Protein AF-A0A7C2VUE5-F1 (afdb_monomer)

Mean predicte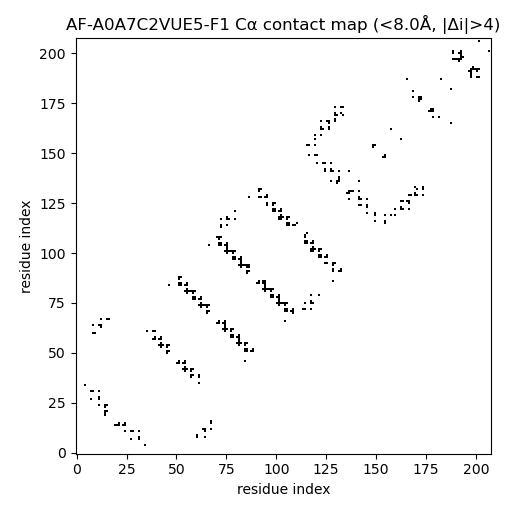d aligned error: 10.98 Å

Radius of gyration: 18.67 Å; Cα contacts (8 Å, |Δi|>4): 245; chains: 1; bounding box: 45×46×47 Å

pLDDT: mean 73.54, std 18.27, range [32.5, 95.94]

Structure (mmCIF, N/CA/C/O backbone):
data_AF-A0A7C2VUE5-F1
#
_entry.id   AF-A0A7C2VUE5-F1
#
loop_
_atom_site.group_PDB
_atom_site.id
_atom_site.type_symbol
_atom_site.label_atom_id
_atom_site.label_alt_id
_atom_site.label_comp_id
_atom_site.label_asym_id
_atom_site.label_entity_id
_atom_site.label_seq_id
_atom_site.pdbx_PDB_ins_code
_atom_site.Cartn_x
_atom_site.Cartn_y
_atom_site.Cartn_z
_atom_site.occupancy
_atom_site.B_iso_or_equiv
_atom_site.auth_seq_id
_atom_site.auth_comp_id
_atom_site.auth_asym_id
_atom_site.auth_atom_id
_atom_site.pdbx_PDB_model_num
ATOM 1 N N . MET A 1 1 ? 12.512 -23.490 -4.748 1.00 46.25 1 MET A N 1
ATOM 2 C CA . MET A 1 1 ? 12.158 -22.826 -6.031 1.00 46.25 1 MET A CA 1
ATOM 3 C C . MET A 1 1 ? 11.587 -21.399 -5.901 1.00 46.25 1 MET A C 1
ATOM 5 O O . MET A 1 1 ? 11.525 -20.721 -6.916 1.00 46.25 1 MET A O 1
ATOM 9 N N . GLY A 1 2 ? 11.174 -20.899 -4.721 1.00 54.03 2 GLY A N 1
ATOM 10 C CA . GLY A 1 2 ? 10.553 -19.561 -4.590 1.00 54.03 2 GLY A CA 1
ATOM 11 C C . GLY A 1 2 ? 11.504 -18.364 -4.409 1.00 54.03 2 GLY A C 1
ATOM 12 O O . GLY A 1 2 ? 11.153 -17.263 -4.818 1.00 54.03 2 GLY A O 1
ATOM 13 N N . GLU A 1 3 ? 12.695 -18.564 -3.838 1.00 60.28 3 GLU A N 1
ATOM 14 C CA . GLU A 1 3 ? 13.634 -17.474 -3.496 1.00 60.28 3 GLU A CA 1
ATOM 15 C C . GLU A 1 3 ? 14.328 -16.855 -4.713 1.00 60.28 3 GLU A C 1
ATOM 17 O O . GLU A 1 3 ? 14.565 -15.651 -4.747 1.00 60.28 3 GLU A O 1
ATOM 22 N N . SER A 1 4 ? 14.590 -17.657 -5.749 1.00 72.12 4 SER A N 1
ATOM 23 C CA . SER A 1 4 ? 15.254 -17.192 -6.974 1.00 72.12 4 SER A CA 1
ATOM 24 C C . SER A 1 4 ? 14.423 -16.144 -7.731 1.00 72.12 4 SER A C 1
ATOM 26 O O . SER A 1 4 ? 14.985 -15.177 -8.236 1.00 72.12 4 SER A O 1
ATOM 28 N N . LYS A 1 5 ? 13.086 -16.267 -7.734 1.00 77.06 5 LYS A N 1
ATOM 29 C CA . LYS A 1 5 ? 12.189 -15.304 -8.399 1.00 77.06 5 LYS A CA 1
ATOM 30 C C . LYS A 1 5 ? 12.075 -13.975 -7.647 1.00 77.06 5 LYS A C 1
ATOM 32 O O . LYS A 1 5 ? 11.993 -12.930 -8.276 1.00 77.06 5 LYS A O 1
ATOM 37 N N . VAL A 1 6 ? 12.057 -14.009 -6.312 1.00 81.56 6 VAL A N 1
ATOM 38 C CA . VAL A 1 6 ? 11.991 -12.791 -5.484 1.00 81.56 6 VAL A CA 1
ATOM 39 C C . VAL A 1 6 ? 13.276 -11.977 -5.629 1.00 81.56 6 VAL A C 1
ATOM 41 O O . VAL A 1 6 ? 13.191 -10.779 -5.874 1.00 81.56 6 VAL A O 1
ATOM 44 N N . ARG A 1 7 ? 14.444 -12.636 -5.603 1.00 85.38 7 ARG A N 1
ATOM 45 C CA . ARG A 1 7 ? 15.741 -11.969 -5.802 1.00 85.38 7 ARG A CA 1
ATOM 46 C C . ARG A 1 7 ? 15.848 -11.250 -7.146 1.00 85.38 7 ARG A C 1
ATOM 48 O O . ARG A 1 7 ? 16.305 -10.117 -7.176 1.00 85.38 7 ARG A O 1
ATOM 55 N N . LEU A 1 8 ? 15.383 -11.875 -8.232 1.00 86.06 8 LEU A N 1
ATOM 56 C CA . LEU A 1 8 ? 15.378 -11.261 -9.567 1.00 86.06 8 LEU A CA 1
ATOM 57 C C . LEU A 1 8 ? 14.581 -9.943 -9.592 1.00 86.06 8 LEU A C 1
ATOM 59 O O . LEU A 1 8 ? 14.985 -8.967 -10.219 1.00 86.06 8 LEU A O 1
ATOM 63 N N . LEU A 1 9 ? 13.454 -9.900 -8.880 1.00 85.88 9 LEU A N 1
ATOM 64 C CA . LEU A 1 9 ? 12.591 -8.720 -8.803 1.00 85.88 9 LEU A CA 1
ATOM 65 C C . LEU A 1 9 ? 13.194 -7.620 -7.922 1.00 85.88 9 LEU A C 1
ATOM 67 O O . LEU A 1 9 ? 13.093 -6.443 -8.260 1.00 85.88 9 LEU A O 1
ATOM 71 N N . GLU A 1 10 ? 13.817 -7.992 -6.803 1.00 89.31 10 GLU A N 1
ATOM 72 C CA . GLU A 1 10 ? 14.523 -7.060 -5.916 1.00 89.31 10 GLU A CA 1
ATOM 73 C C . GLU A 1 10 ? 15.732 -6.426 -6.613 1.00 89.31 10 GLU A C 1
ATOM 75 O O . GLU A 1 10 ? 15.905 -5.208 -6.544 1.00 89.31 10 GLU A O 1
ATOM 80 N N . GLU A 1 11 ? 16.502 -7.225 -7.356 1.00 90.56 11 GLU A N 1
ATOM 81 C CA . GLU A 1 11 ? 17.617 -6.752 -8.177 1.00 90.56 11 GLU A CA 1
ATOM 82 C C . GLU A 1 11 ? 17.144 -5.749 -9.233 1.00 90.56 11 GLU A C 1
ATOM 84 O O . GLU A 1 11 ? 17.712 -4.665 -9.370 1.00 90.56 11 GLU A O 1
ATOM 89 N N . TYR A 1 12 ? 16.055 -6.060 -9.937 1.00 90.44 12 TYR A N 1
ATOM 90 C CA . TYR A 1 12 ? 15.474 -5.139 -10.905 1.00 90.44 12 TYR A CA 1
ATOM 91 C C . TYR A 1 12 ? 15.053 -3.801 -10.270 1.00 90.44 12 TYR A C 1
ATOM 93 O O . TYR A 1 12 ? 15.374 -2.736 -10.803 1.00 90.44 12 TYR A O 1
ATOM 101 N N . ILE A 1 13 ? 14.377 -3.832 -9.112 1.00 90.75 13 ILE A N 1
ATOM 102 C CA . ILE A 1 13 ? 13.987 -2.615 -8.379 1.00 90.75 13 ILE A CA 1
ATOM 103 C C . ILE A 1 13 ? 15.226 -1.782 -8.023 1.00 90.75 13 ILE A C 1
ATOM 105 O O . ILE A 1 13 ? 15.210 -0.556 -8.159 1.00 90.75 13 ILE A O 1
ATOM 109 N N . GLU A 1 14 ? 16.294 -2.429 -7.557 1.00 91.81 14 GLU A N 1
ATOM 110 C CA . GLU A 1 14 ? 17.534 -1.758 -7.177 1.00 91.81 14 GLU A CA 1
ATOM 111 C C . GLU A 1 14 ? 18.211 -1.078 -8.373 1.00 91.81 14 GLU A C 1
ATOM 113 O O . GLU A 1 14 ? 18.559 0.105 -8.284 1.00 91.81 14 GLU A O 1
ATOM 118 N N . LEU A 1 15 ? 18.353 -1.793 -9.493 1.00 90.81 15 LEU A N 1
ATOM 119 C CA . LEU A 1 15 ? 18.947 -1.267 -10.724 1.00 90.81 15 LEU A CA 1
ATOM 120 C C . LEU A 1 15 ? 18.184 -0.035 -11.223 1.00 90.81 15 LEU A C 1
ATOM 122 O O . LEU A 1 15 ? 18.788 1.013 -11.469 1.00 90.81 15 LEU A O 1
ATOM 126 N N . ARG A 1 16 ? 16.847 -0.116 -11.274 1.00 89.88 16 ARG A N 1
ATOM 127 C CA . ARG A 1 16 ? 15.994 0.998 -11.714 1.00 89.88 16 ARG A CA 1
ATOM 128 C C . ARG A 1 16 ? 16.076 2.207 -10.783 1.00 89.88 16 ARG A C 1
ATOM 130 O O . ARG A 1 16 ? 16.161 3.330 -11.267 1.00 89.88 16 ARG A O 1
ATOM 137 N N . ARG A 1 17 ? 16.114 2.011 -9.459 1.00 89.62 17 ARG A N 1
ATOM 138 C CA . ARG A 1 17 ? 16.230 3.121 -8.489 1.00 89.62 17 ARG A CA 1
ATOM 139 C C . ARG A 1 17 ? 17.577 3.829 -8.535 1.00 89.62 17 ARG A C 1
ATOM 141 O O . ARG A 1 17 ? 17.635 5.033 -8.304 1.00 89.62 17 ARG A O 1
ATOM 148 N N . LYS A 1 18 ? 18.659 3.089 -8.782 1.00 89.75 18 LYS A N 1
ATOM 149 C CA . LYS A 1 18 ? 20.015 3.653 -8.829 1.00 89.75 18 LYS A CA 1
ATOM 150 C C . LYS A 1 18 ? 20.365 4.263 -10.186 1.00 89.75 18 LYS A C 1
ATOM 152 O O . LYS A 1 18 ? 21.380 4.950 -10.263 1.00 89.75 18 LYS A O 1
ATOM 157 N N . GLY A 1 19 ? 19.583 3.988 -11.235 1.00 79.25 19 GLY A N 1
ATOM 158 C CA . GLY A 1 19 ? 19.907 4.388 -12.609 1.00 79.25 19 GLY A CA 1
ATOM 159 C C . GLY A 1 19 ? 21.235 3.799 -13.096 1.00 79.25 19 GLY A C 1
ATOM 160 O O . GLY A 1 19 ? 21.918 4.402 -13.917 1.00 79.25 19 GLY A O 1
ATOM 161 N N . ARG A 1 20 ? 21.653 2.659 -12.530 1.00 74.38 20 ARG A N 1
ATOM 162 C CA . ARG A 1 20 ? 22.899 1.973 -12.890 1.00 74.38 20 ARG A CA 1
ATOM 163 C C . ARG A 1 20 ? 22.567 0.786 -13.780 1.00 74.38 20 ARG A C 1
ATOM 165 O O . ARG A 1 20 ? 21.614 0.071 -13.491 1.00 74.38 20 ARG A O 1
ATOM 172 N N . ASP A 1 21 ? 23.401 0.567 -14.795 1.00 82.88 21 ASP A N 1
ATOM 173 C CA . ASP A 1 21 ? 23.336 -0.605 -15.676 1.00 82.88 21 ASP A CA 1
ATOM 174 C C . ASP A 1 21 ? 21.948 -0.792 -16.323 1.00 82.88 21 ASP A C 1
ATOM 176 O O . ASP A 1 21 ? 21.253 -1.793 -16.138 1.00 82.88 21 ASP A O 1
ATOM 180 N N . GLU A 1 22 ? 21.517 0.226 -17.078 1.00 81.50 22 GLU A N 1
ATOM 181 C CA . GLU A 1 22 ? 20.226 0.213 -17.779 1.00 81.50 22 GLU A CA 1
ATOM 182 C C . GLU A 1 22 ? 20.095 -0.981 -18.733 1.00 81.50 22 GLU A C 1
ATOM 184 O O . GLU A 1 22 ? 19.006 -1.536 -18.864 1.00 81.50 22 GLU A O 1
ATOM 189 N N . GLY A 1 23 ? 21.201 -1.433 -19.335 1.00 85.62 23 GLY A N 1
ATOM 190 C CA . GLY A 1 23 ? 21.225 -2.620 -20.191 1.00 85.62 23 GLY A CA 1
ATOM 191 C C . GLY A 1 23 ? 20.784 -3.882 -19.447 1.00 85.62 23 GLY A C 1
ATOM 192 O O . GLY A 1 23 ? 19.939 -4.630 -19.944 1.00 85.62 23 GLY A O 1
ATOM 193 N N . LYS A 1 24 ? 21.279 -4.086 -18.220 1.00 87.44 24 LYS A N 1
ATOM 194 C CA . LYS A 1 24 ? 20.842 -5.188 -17.355 1.00 87.44 24 LYS A CA 1
ATOM 195 C C . LYS A 1 24 ? 19.409 -5.013 -16.851 1.00 87.44 24 LYS A C 1
ATOM 197 O O . LYS A 1 24 ? 18.662 -5.982 -16.760 1.00 87.44 24 LYS A O 1
ATOM 202 N N . ALA A 1 25 ? 18.984 -3.787 -16.551 1.00 84.56 25 ALA A N 1
ATOM 203 C CA . ALA A 1 25 ? 17.598 -3.540 -16.154 1.00 84.56 25 ALA A CA 1
ATOM 204 C C . ALA A 1 25 ? 16.607 -3.881 -17.286 1.00 84.56 25 ALA A C 1
ATOM 206 O O . ALA A 1 25 ? 15.558 -4.476 -17.031 1.00 84.56 25 ALA A O 1
ATOM 207 N N . VAL A 1 26 ? 16.951 -3.548 -18.535 1.00 85.06 26 VAL A N 1
ATOM 208 C CA . VAL A 1 26 ? 16.148 -3.878 -19.722 1.00 85.06 26 VAL A CA 1
ATOM 209 C C . VAL A 1 26 ? 16.107 -5.386 -19.962 1.00 85.06 26 VAL A C 1
ATOM 211 O O . VAL A 1 26 ? 15.033 -5.915 -20.243 1.00 85.06 26 VAL A O 1
ATOM 214 N N . SER A 1 27 ? 17.229 -6.099 -19.806 1.00 86.00 27 SER A N 1
ATOM 215 C CA . SER A 1 27 ? 17.244 -7.556 -19.993 1.00 86.00 27 SER A CA 1
ATOM 216 C C . SER A 1 27 ? 16.384 -8.292 -18.959 1.00 86.00 27 SER A C 1
ATOM 218 O O . SER A 1 27 ? 15.716 -9.262 -19.306 1.00 86.00 27 SER A O 1
ATOM 220 N N . LEU A 1 28 ? 16.315 -7.788 -17.722 1.00 88.38 28 LEU A N 1
ATOM 221 C CA . LEU A 1 28 ? 15.466 -8.348 -16.665 1.00 88.38 28 LEU A CA 1
ATOM 222 C C . LEU A 1 28 ? 13.972 -8.008 -16.818 1.00 88.38 28 LEU A C 1
ATOM 224 O O . LEU A 1 28 ? 13.125 -8.700 -16.254 1.00 88.38 28 LEU A O 1
ATOM 228 N N . TYR A 1 29 ? 13.619 -6.960 -17.567 1.00 84.81 29 TYR A N 1
ATOM 229 C CA . TYR A 1 29 ? 12.256 -6.417 -17.624 1.00 84.81 29 TYR A CA 1
ATOM 230 C C . TYR A 1 29 ? 11.189 -7.439 -18.040 1.00 84.81 29 TYR A C 1
ATOM 232 O O . TYR A 1 29 ? 10.118 -7.520 -17.429 1.00 84.81 29 TYR A O 1
ATOM 240 N N . VAL A 1 30 ? 11.479 -8.235 -19.073 1.00 82.38 30 VAL A N 1
ATOM 241 C CA . VAL A 1 30 ? 10.532 -9.218 -19.625 1.00 82.38 30 VAL A CA 1
ATOM 242 C C . VAL A 1 30 ? 10.217 -10.304 -18.594 1.00 82.38 30 VAL A C 1
ATOM 244 O O . VAL A 1 30 ? 9.046 -10.631 -18.371 1.00 82.38 30 VAL A O 1
ATOM 247 N N . ASP A 1 31 ? 11.245 -10.809 -17.909 1.00 84.75 31 ASP A N 1
ATOM 248 C CA . ASP A 1 31 ? 11.095 -11.811 -16.852 1.00 84.75 31 ASP A CA 1
ATOM 249 C C . ASP A 1 31 ? 10.361 -11.234 -15.635 1.00 84.75 31 ASP A C 1
ATOM 251 O O . ASP A 1 31 ? 9.467 -11.873 -15.070 1.00 84.75 31 ASP A O 1
ATOM 255 N N . VAL A 1 32 ? 10.664 -9.985 -15.273 1.00 86.06 32 VAL A N 1
ATOM 256 C CA . VAL A 1 32 ? 10.000 -9.265 -14.182 1.00 86.06 32 VAL A CA 1
ATOM 257 C C . VAL A 1 32 ? 8.498 -9.146 -14.426 1.00 86.06 32 VAL A C 1
ATOM 259 O O . VAL A 1 32 ? 7.709 -9.545 -13.566 1.00 86.06 32 VAL A O 1
ATOM 262 N N . ILE A 1 33 ? 8.071 -8.658 -15.596 1.00 80.00 33 ILE A N 1
ATOM 263 C CA . ILE A 1 33 ? 6.642 -8.497 -15.910 1.00 80.00 33 ILE A CA 1
ATOM 264 C C . ILE A 1 33 ? 5.908 -9.832 -15.856 1.00 80.00 33 ILE A C 1
ATOM 266 O O . ILE A 1 33 ? 4.818 -9.914 -15.277 1.00 80.00 33 ILE A O 1
ATOM 270 N N . LYS A 1 34 ? 6.510 -10.885 -16.418 1.00 80.56 34 LYS A N 1
ATOM 271 C CA . LYS A 1 34 ? 5.941 -12.234 -16.394 1.00 80.56 34 LYS A CA 1
ATOM 272 C C . LYS A 1 34 ? 5.693 -12.704 -14.958 1.00 80.56 34 LYS A C 1
ATOM 274 O O . LYS A 1 34 ? 4.637 -13.264 -14.660 1.00 80.56 34 LYS A O 1
ATOM 279 N N . HIS A 1 35 ? 6.622 -12.423 -14.048 1.00 85.94 35 HIS A N 1
ATOM 280 C CA . HIS A 1 35 ? 6.513 -12.844 -12.655 1.00 85.94 35 HIS A CA 1
ATOM 281 C C . HIS A 1 35 ? 5.609 -11.958 -11.790 1.00 85.94 35 HIS A C 1
ATOM 283 O O . HIS A 1 35 ? 5.007 -12.474 -10.848 1.00 85.94 35 HIS A O 1
ATOM 289 N N . VAL A 1 36 ? 5.420 -10.674 -12.112 1.00 84.75 36 VAL A N 1
ATOM 290 C CA . VAL A 1 36 ? 4.485 -9.803 -11.371 1.00 84.75 36 VAL A CA 1
ATOM 291 C C . VAL A 1 36 ? 3.066 -10.381 -11.368 1.00 84.75 36 VAL A C 1
ATOM 293 O O . VAL A 1 36 ? 2.424 -10.424 -10.319 1.00 84.75 36 VAL A O 1
ATOM 296 N N . GLY A 1 37 ? 2.577 -10.880 -12.508 1.00 83.12 37 GLY A N 1
ATOM 297 C CA . GLY A 1 37 ? 1.243 -11.490 -12.595 1.00 83.12 37 GLY A CA 1
ATOM 298 C C . GLY A 1 37 ? 1.095 -12.754 -11.735 1.00 83.12 37 GLY A C 1
ATOM 299 O O . GLY A 1 37 ? 0.101 -12.914 -11.015 1.00 83.12 37 GLY A O 1
ATOM 300 N N . GLU A 1 38 ? 2.109 -13.625 -11.752 1.00 87.44 38 GLU A N 1
ATOM 301 C CA . GLU A 1 38 ? 2.169 -14.828 -10.908 1.00 87.44 38 GLU A CA 1
ATOM 302 C C . GLU A 1 38 ? 2.155 -14.461 -9.416 1.00 87.44 38 GLU A C 1
ATOM 304 O O . GLU A 1 38 ? 1.414 -15.051 -8.624 1.00 87.44 38 GLU A O 1
ATOM 309 N N . LEU A 1 39 ? 2.945 -13.457 -9.026 1.00 87.75 39 LEU A N 1
ATOM 310 C CA . LEU A 1 39 ? 3.038 -13.008 -7.640 1.00 87.75 39 LEU A CA 1
ATOM 311 C C . LEU A 1 39 ? 1.766 -12.326 -7.152 1.00 87.75 39 LEU A C 1
ATOM 313 O O . LEU A 1 39 ? 1.360 -12.579 -6.019 1.00 87.75 39 LEU A O 1
ATOM 317 N N . LEU A 1 40 ? 1.101 -11.523 -7.985 1.00 87.12 40 LEU A N 1
ATOM 318 C CA . LEU A 1 40 ? -0.197 -10.943 -7.643 1.00 87.12 40 LEU A CA 1
ATOM 319 C C . LEU A 1 40 ? -1.242 -12.037 -7.416 1.00 87.12 40 LEU A C 1
ATOM 321 O O . LEU A 1 40 ? -1.936 -12.020 -6.399 1.00 87.12 40 LEU A O 1
ATOM 325 N N . SER A 1 41 ? -1.305 -13.028 -8.307 1.00 85.94 41 SER A N 1
ATOM 326 C CA . SER A 1 41 ? -2.212 -14.175 -8.163 1.00 85.94 41 SER A CA 1
ATOM 327 C C . SER A 1 41 ? -1.943 -14.934 -6.859 1.00 85.94 41 SER A C 1
ATOM 329 O O . SER A 1 41 ? -2.863 -15.225 -6.090 1.00 85.94 41 SER A O 1
ATOM 331 N N . LYS A 1 42 ? -0.663 -15.168 -6.545 1.00 91.62 42 LYS A N 1
ATOM 332 C CA . LYS A 1 42 ? -0.230 -15.786 -5.288 1.00 91.62 42 LYS A CA 1
ATOM 333 C C . LYS A 1 42 ? -0.572 -14.930 -4.064 1.00 91.62 42 LYS A C 1
ATOM 335 O O . LYS A 1 42 ? -1.007 -15.482 -3.055 1.00 91.62 42 LYS A O 1
ATOM 340 N N . ALA A 1 43 ? -0.430 -13.607 -4.142 1.00 88.50 43 ALA A N 1
ATOM 341 C CA . ALA A 1 43 ? -0.775 -12.685 -3.063 1.00 88.50 43 ALA A CA 1
ATOM 342 C C . ALA A 1 43 ? -2.272 -12.746 -2.736 1.00 88.50 43 ALA A C 1
ATOM 344 O O . ALA A 1 43 ? -2.642 -12.875 -1.569 1.00 88.50 43 ALA A O 1
ATOM 345 N N . PHE A 1 44 ? -3.139 -12.726 -3.754 1.00 88.38 44 PHE A N 1
ATOM 346 C CA . PHE A 1 44 ? -4.582 -12.887 -3.561 1.00 88.38 44 PHE A CA 1
ATOM 347 C C . PHE A 1 44 ? -4.941 -14.261 -2.988 1.00 88.38 44 PHE A C 1
ATOM 349 O O . PHE A 1 44 ? -5.740 -14.336 -2.053 1.00 88.38 44 PHE A O 1
ATOM 356 N N . TYR A 1 45 ? -4.310 -15.330 -3.480 1.00 91.12 45 TYR A N 1
ATOM 357 C CA . TYR A 1 45 ? -4.492 -16.676 -2.939 1.00 91.12 45 TYR A CA 1
ATOM 358 C C . TYR A 1 45 ? -4.104 -16.762 -1.453 1.00 91.12 45 TYR A C 1
ATOM 360 O O . TYR A 1 45 ? -4.861 -17.283 -0.634 1.00 91.12 45 TYR A O 1
ATOM 368 N N . MET A 1 46 ? -2.952 -16.198 -1.077 1.00 92.06 46 MET A N 1
ATOM 369 C CA . MET A 1 46 ? -2.492 -16.137 0.314 1.00 92.06 46 MET A CA 1
ATOM 370 C C . MET A 1 46 ? -3.461 -15.348 1.199 1.00 92.06 46 MET A C 1
ATOM 372 O O . MET A 1 46 ? -3.835 -15.831 2.269 1.00 92.06 46 MET A O 1
ATOM 376 N N . LYS A 1 47 ? -3.941 -14.191 0.726 1.00 89.81 47 LYS A N 1
ATOM 377 C CA . LYS A 1 47 ? -4.942 -13.387 1.437 1.00 89.81 47 LYS A CA 1
ATOM 378 C C . LYS A 1 47 ? -6.220 -14.175 1.714 1.00 89.81 47 LYS A C 1
ATOM 380 O O . LYS A 1 47 ? -6.708 -14.153 2.839 1.00 89.81 47 LYS A O 1
ATOM 385 N N . ALA A 1 48 ? -6.742 -14.890 0.715 1.00 87.12 48 ALA A N 1
ATOM 386 C CA . ALA A 1 48 ? -7.957 -15.697 0.852 1.00 87.12 48 ALA A CA 1
ATOM 387 C C . ALA A 1 48 ? -7.810 -16.836 1.879 1.00 87.12 48 ALA A C 1
ATOM 389 O O . ALA A 1 48 ? -8.790 -17.262 2.480 1.00 87.12 48 ALA A O 1
ATOM 390 N N . ARG A 1 49 ? -6.579 -17.302 2.116 1.00 93.12 49 ARG A N 1
ATOM 391 C CA . ARG A 1 49 ? -6.240 -18.325 3.118 1.00 93.12 49 ARG A CA 1
ATOM 392 C C . ARG A 1 49 ? -5.866 -17.742 4.487 1.00 93.12 49 ARG A C 1
ATOM 394 O O . ARG A 1 49 ? -5.402 -18.486 5.344 1.00 93.12 49 ARG A O 1
ATOM 401 N N . GLY A 1 50 ? -5.998 -16.429 4.688 1.00 90.19 50 GLY A N 1
ATOM 402 C CA . GLY A 1 50 ? -5.606 -15.756 5.931 1.00 90.19 50 GLY A CA 1
ATOM 403 C C . GLY A 1 50 ? -4.091 -15.618 6.138 1.00 90.19 50 GLY A C 1
ATOM 404 O O . GLY A 1 50 ? -3.659 -15.194 7.209 1.00 90.19 50 GLY A O 1
ATOM 405 N N . LYS A 1 51 ? -3.269 -15.930 5.124 1.00 95.12 51 LYS A N 1
ATOM 406 C CA . LYS A 1 51 ? -1.807 -15.736 5.136 1.00 95.12 51 LYS A CA 1
ATOM 407 C C . LYS A 1 51 ? -1.469 -14.274 4.842 1.00 95.12 51 LYS A C 1
ATOM 409 O O . LYS A 1 51 ? -0.992 -13.913 3.765 1.00 95.12 51 LYS A O 1
ATOM 414 N N . TYR A 1 52 ? -1.856 -13.407 5.774 1.00 93.81 52 TYR A N 1
ATOM 415 C CA . TYR A 1 52 ? -1.854 -11.962 5.574 1.00 93.81 52 TYR A CA 1
ATOM 416 C C . TYR A 1 52 ? -0.450 -11.358 5.496 1.00 93.81 52 TYR A C 1
ATOM 418 O O . TYR A 1 52 ? -0.247 -10.445 4.701 1.00 93.81 52 TYR A O 1
ATOM 426 N N . GLN A 1 53 ? 0.516 -11.867 6.265 1.00 94.81 53 GLN A N 1
ATOM 427 C CA . GLN A 1 53 ? 1.881 -11.332 6.265 1.00 94.81 53 GLN A CA 1
ATOM 428 C C . GLN A 1 53 ? 2.565 -11.581 4.915 1.00 94.81 53 GLN A C 1
ATOM 430 O O . GLN A 1 53 ? 3.111 -10.669 4.298 1.00 94.81 53 GLN A O 1
ATOM 435 N N . GLU A 1 54 ? 2.469 -12.809 4.413 1.00 94.81 54 GLU A N 1
ATOM 436 C CA . GLU A 1 54 ? 3.044 -13.219 3.135 1.00 94.81 54 GLU A CA 1
ATOM 437 C C . GLU A 1 54 ? 2.334 -12.532 1.966 1.00 94.81 54 GLU A C 1
ATOM 439 O O . GLU A 1 54 ? 2.972 -12.091 1.011 1.00 94.81 54 GLU A O 1
ATOM 444 N N . SER A 1 55 ? 1.012 -12.369 2.061 1.00 94.38 55 SER A N 1
ATOM 445 C CA . SER A 1 55 ? 0.250 -11.585 1.091 1.00 94.38 55 SER A CA 1
ATOM 446 C C . SER A 1 55 ? 0.686 -10.117 1.068 1.00 94.38 55 SER A C 1
ATOM 448 O O . SER A 1 55 ? 0.866 -9.560 -0.017 1.00 94.38 55 SER A O 1
ATOM 450 N N . ALA A 1 56 ? 0.885 -9.497 2.235 1.00 95.88 56 ALA A N 1
ATOM 451 C CA . ALA A 1 56 ? 1.344 -8.117 2.334 1.00 95.88 56 ALA A CA 1
ATOM 452 C C . ALA A 1 56 ? 2.729 -7.936 1.709 1.00 95.88 56 ALA A C 1
ATOM 454 O O . ALA A 1 56 ? 2.920 -7.008 0.926 1.00 95.88 56 ALA A O 1
ATOM 455 N N . PHE A 1 57 ? 3.660 -8.851 1.995 1.00 95.88 57 PHE A N 1
ATOM 456 C CA . PHE A 1 57 ? 4.992 -8.856 1.393 1.00 95.88 57 PHE A CA 1
ATOM 457 C C . PHE A 1 57 ? 4.919 -8.853 -0.141 1.00 95.88 57 PHE A C 1
ATOM 459 O O . PHE A 1 57 ? 5.501 -7.985 -0.792 1.00 95.88 57 PHE A O 1
ATOM 466 N N . LEU A 1 58 ? 4.135 -9.765 -0.725 1.00 93.44 58 LEU A N 1
ATOM 467 C CA . LEU A 1 58 ? 4.002 -9.868 -2.179 1.00 93.44 58 LEU A CA 1
ATOM 468 C C . LEU A 1 58 ? 3.348 -8.631 -2.809 1.00 93.44 58 LEU A C 1
ATOM 470 O O . LEU A 1 58 ? 3.790 -8.186 -3.870 1.00 93.44 58 LEU A O 1
ATOM 474 N N . PHE A 1 59 ? 2.329 -8.046 -2.168 1.00 94.50 59 PHE A N 1
ATOM 475 C CA . PHE A 1 59 ? 1.725 -6.799 -2.645 1.00 94.50 59 PHE A CA 1
ATOM 476 C C . PHE A 1 59 ? 2.710 -5.625 -2.604 1.00 94.50 59 PHE A C 1
ATOM 478 O O . PHE A 1 59 ? 2.766 -4.858 -3.564 1.00 94.50 59 PHE A O 1
ATOM 485 N N . THR A 1 60 ? 3.512 -5.501 -1.545 1.00 95.94 60 THR A N 1
ATOM 486 C CA . THR A 1 60 ? 4.538 -4.452 -1.421 1.00 95.94 60 THR A CA 1
ATOM 487 C C . THR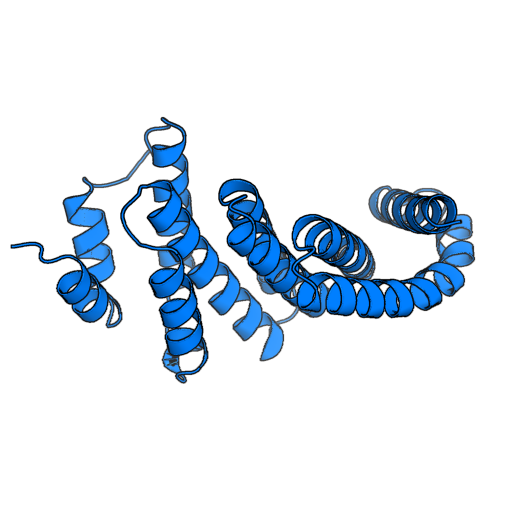 A 1 60 ? 5.649 -4.615 -2.458 1.00 95.94 60 THR A C 1
ATOM 489 O O . THR A 1 60 ? 6.078 -3.624 -3.058 1.00 95.94 60 THR A O 1
ATOM 492 N N . LEU A 1 61 ? 6.082 -5.852 -2.720 1.00 93.56 61 LEU A N 1
ATOM 493 C CA . LEU A 1 61 ? 7.072 -6.147 -3.755 1.00 93.56 61 LEU A CA 1
ATOM 494 C C . LEU A 1 61 ? 6.541 -5.756 -5.140 1.00 93.56 61 LEU A C 1
ATOM 496 O O . LEU A 1 61 ? 7.174 -4.977 -5.848 1.00 93.56 61 LEU A O 1
ATOM 500 N N . CYS A 1 62 ? 5.328 -6.201 -5.485 1.00 91.31 62 CYS A N 1
ATOM 501 C CA . CYS A 1 62 ? 4.691 -5.841 -6.754 1.00 91.31 62 CYS A CA 1
ATOM 502 C C . CYS A 1 62 ? 4.469 -4.326 -6.874 1.00 91.31 62 CYS A C 1
ATOM 504 O O . CYS A 1 62 ? 4.683 -3.756 -7.939 1.00 91.31 62 CYS A O 1
ATOM 506 N N . SER A 1 63 ? 4.089 -3.651 -5.784 1.00 94.69 63 SER A N 1
ATOM 507 C CA . SER A 1 63 ? 3.973 -2.191 -5.766 1.00 94.69 63 SER A CA 1
ATOM 508 C C . SER A 1 63 ? 5.291 -1.500 -6.093 1.00 94.69 63 SER A C 1
ATOM 510 O O . SER A 1 63 ? 5.275 -0.506 -6.808 1.00 94.69 63 SER A O 1
ATOM 512 N N . SER A 1 64 ? 6.410 -1.995 -5.566 1.00 94.25 64 SER A N 1
ATOM 513 C CA . SER A 1 64 ? 7.722 -1.371 -5.771 1.00 94.25 64 SER A CA 1
ATOM 514 C C . SER A 1 64 ? 8.184 -1.490 -7.227 1.00 94.25 64 SER A C 1
ATOM 516 O O . SER A 1 64 ? 8.827 -0.582 -7.736 1.00 94.25 64 SER A O 1
ATOM 518 N N . ILE A 1 65 ? 7.790 -2.560 -7.924 1.00 91.50 65 ILE A N 1
ATOM 519 C CA . ILE A 1 65 ? 8.025 -2.710 -9.369 1.00 91.50 65 ILE A CA 1
ATOM 520 C C . ILE A 1 65 ? 7.201 -1.684 -10.153 1.00 91.50 65 ILE A C 1
ATOM 522 O O . ILE A 1 65 ? 7.719 -0.999 -11.026 1.00 91.50 65 ILE A O 1
ATOM 526 N N . LEU A 1 66 ? 5.916 -1.535 -9.823 1.00 90.00 66 LEU A N 1
ATOM 527 C CA . LEU A 1 66 ? 5.055 -0.550 -10.484 1.00 90.00 66 LEU A CA 1
ATOM 528 C C . LEU A 1 66 ? 5.509 0.893 -10.218 1.00 90.00 66 LEU A C 1
ATOM 530 O O . LEU A 1 66 ? 5.364 1.739 -11.092 1.00 90.00 66 LEU A O 1
ATOM 534 N N . GLU A 1 67 ? 6.054 1.166 -9.032 1.00 91.94 67 GLU A N 1
ATOM 535 C CA . GLU A 1 67 ? 6.636 2.457 -8.647 1.00 91.94 67 GLU A CA 1
ATOM 536 C C . GLU A 1 67 ? 7.816 2.829 -9.557 1.00 91.94 67 GLU A C 1
ATOM 538 O O . GLU A 1 67 ? 7.793 3.897 -10.167 1.00 91.94 67 GLU A O 1
ATOM 543 N N . VAL A 1 68 ? 8.807 1.939 -9.714 1.00 90.56 68 VAL A N 1
ATOM 544 C CA . VAL A 1 68 ? 9.987 2.212 -10.561 1.00 90.56 68 VAL A CA 1
ATOM 545 C C . VAL A 1 68 ? 9.657 2.292 -12.055 1.00 90.56 68 VAL A C 1
ATOM 547 O O . VAL A 1 68 ? 10.395 2.912 -12.815 1.00 90.56 68 VAL A O 1
ATOM 550 N N . GLU A 1 69 ? 8.517 1.735 -12.461 1.00 88.88 69 GLU A N 1
ATOM 551 C CA . GLU A 1 69 ? 7.986 1.824 -13.824 1.00 88.88 69 GLU A CA 1
ATOM 552 C C . GLU A 1 69 ? 7.030 3.007 -14.041 1.00 88.88 69 GLU A C 1
ATOM 554 O O . GLU A 1 69 ? 6.387 3.119 -15.085 1.00 88.88 69 GLU A O 1
ATOM 559 N N . GLY A 1 70 ? 6.901 3.906 -13.060 1.00 87.94 70 GLY A N 1
ATOM 560 C CA . GLY A 1 70 ? 6.066 5.106 -13.170 1.00 87.94 70 GLY A CA 1
ATOM 561 C C . GLY A 1 70 ? 4.557 4.833 -13.135 1.00 87.94 70 GLY A C 1
ATOM 562 O O . GLY A 1 70 ? 3.743 5.729 -13.371 1.00 87.94 70 GLY A O 1
ATOM 563 N N . LEU A 1 71 ? 4.139 3.609 -12.801 1.00 87.19 71 LEU A N 1
ATOM 564 C CA . LEU A 1 71 ? 2.741 3.188 -12.670 1.00 87.19 71 LEU A CA 1
ATOM 565 C C . LEU A 1 71 ? 2.199 3.473 -11.257 1.00 87.19 71 LEU A C 1
ATOM 567 O O . LEU A 1 71 ? 1.565 2.622 -10.622 1.00 87.19 71 LEU A O 1
ATOM 571 N N . HIS A 1 72 ? 2.410 4.703 -10.781 1.00 89.44 72 HIS A N 1
ATOM 572 C CA . HIS A 1 72 ? 2.151 5.147 -9.406 1.00 89.44 72 HIS A CA 1
ATOM 573 C C . HIS A 1 72 ? 0.715 4.898 -8.917 1.00 89.44 72 HIS A C 1
ATOM 575 O O . HIS A 1 72 ? 0.499 4.508 -7.771 1.00 89.44 72 HIS A O 1
ATOM 581 N N . GLU A 1 73 ? -0.297 5.052 -9.780 1.00 84.25 73 GLU A N 1
ATOM 582 C CA . GLU A 1 73 ? -1.695 4.802 -9.390 1.00 84.25 73 GLU A CA 1
ATOM 583 C C . GLU A 1 73 ? -1.933 3.340 -9.014 1.00 84.25 73 GLU A C 1
ATOM 585 O O . GLU A 1 73 ? -2.642 3.036 -8.055 1.00 84.25 73 GLU A O 1
ATOM 590 N N . ARG A 1 74 ? -1.334 2.421 -9.775 1.00 84.38 74 ARG A N 1
ATOM 591 C CA . ARG A 1 74 ? -1.464 0.983 -9.540 1.00 84.38 74 ARG A CA 1
ATOM 592 C C . ARG A 1 74 ? -0.615 0.562 -8.343 1.00 84.38 74 ARG A C 1
ATOM 594 O O . ARG A 1 74 ? -1.097 -0.224 -7.530 1.00 84.38 74 ARG A O 1
ATOM 601 N N . ALA A 1 75 ? 0.579 1.139 -8.188 1.00 91.88 75 ALA A N 1
ATOM 602 C CA . ALA A 1 75 ? 1.406 0.979 -6.992 1.00 91.88 75 ALA A CA 1
ATOM 603 C C . ALA A 1 75 ? 0.627 1.371 -5.721 1.00 91.88 75 ALA A C 1
ATOM 605 O O . ALA A 1 75 ? 0.494 0.571 -4.794 1.00 91.88 75 ALA A O 1
ATOM 606 N N . ALA A 1 76 ? -0.023 2.539 -5.722 1.00 86.25 76 ALA A N 1
ATOM 607 C CA . ALA A 1 76 ? -0.853 2.997 -4.609 1.00 86.25 76 ALA A CA 1
ATOM 608 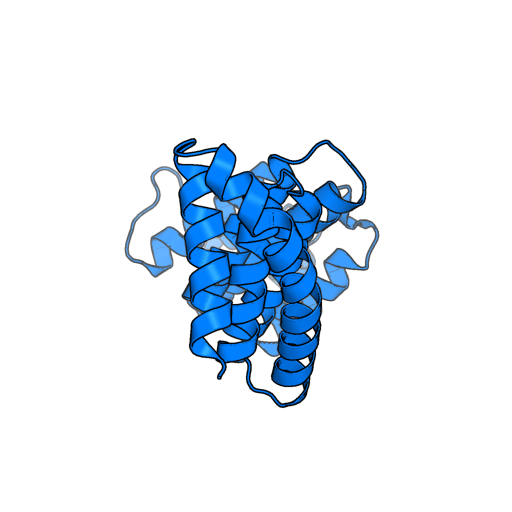C C . ALA A 1 76 ? -1.982 2.012 -4.246 1.00 86.25 76 ALA A C 1
ATOM 610 O O . ALA A 1 76 ? -2.231 1.753 -3.067 1.00 86.25 76 ALA A O 1
ATOM 611 N N . ILE A 1 77 ? -2.647 1.414 -5.241 1.00 86.75 77 ILE A N 1
ATOM 612 C CA . ILE A 1 77 ? -3.680 0.390 -5.011 1.00 86.75 77 ILE A CA 1
ATOM 613 C C . ILE A 1 77 ? -3.096 -0.881 -4.384 1.00 86.75 77 ILE A C 1
ATOM 615 O O . ILE A 1 77 ? -3.732 -1.477 -3.512 1.00 86.75 77 ILE A O 1
ATOM 619 N N . LEU A 1 78 ? -1.899 -1.307 -4.787 1.00 88.62 78 LEU A N 1
ATOM 620 C CA . LEU A 1 78 ? -1.250 -2.470 -4.180 1.00 88.62 78 LEU A CA 1
ATOM 621 C C . LEU A 1 78 ? -0.813 -2.193 -2.736 1.00 88.62 78 LEU A C 1
ATOM 623 O O . LEU A 1 78 ? -1.014 -3.049 -1.876 1.00 88.62 78 LEU A O 1
ATOM 627 N N . LEU A 1 79 ? -0.335 -0.984 -2.432 1.00 95.00 79 LEU A N 1
ATOM 628 C CA . LEU A 1 79 ? -0.028 -0.555 -1.060 1.00 95.00 79 LEU A CA 1
ATOM 629 C C . LEU A 1 79 ? -1.267 -0.547 -0.158 1.00 95.00 79 LEU A C 1
ATOM 631 O O . LEU A 1 79 ? -1.193 -0.977 0.991 1.00 95.00 79 LEU A O 1
ATOM 635 N N . LEU A 1 80 ? -2.429 -0.153 -0.686 1.00 87.31 80 LEU A N 1
ATOM 636 C CA . LEU A 1 80 ? -3.709 -0.289 0.017 1.00 87.31 80 LEU A CA 1
ATOM 637 C C . LEU A 1 80 ? -4.028 -1.758 0.343 1.00 87.31 80 LEU A C 1
ATOM 639 O O . LEU A 1 80 ? -4.457 -2.071 1.453 1.00 87.31 80 LEU A O 1
ATOM 643 N N . LYS A 1 81 ? -3.789 -2.683 -0.598 1.00 89.81 81 LYS A N 1
ATOM 644 C CA . LYS A 1 81 ? -3.991 -4.125 -0.366 1.00 89.81 81 LYS A CA 1
ATOM 645 C C . LYS A 1 81 ? -2.997 -4.702 0.642 1.00 89.81 81 LYS A C 1
ATOM 647 O O . LYS A 1 81 ? -3.406 -5.552 1.434 1.00 89.81 81 LYS A O 1
ATOM 652 N N . ALA A 1 82 ? -1.742 -4.255 0.621 1.00 94.38 82 ALA A N 1
ATOM 653 C CA . ALA A 1 82 ? -0.722 -4.645 1.591 1.00 94.38 82 ALA A CA 1
ATOM 654 C C . ALA A 1 82 ? -1.090 -4.163 3.001 1.00 94.38 82 ALA A C 1
ATOM 656 O O . ALA A 1 82 ? -1.149 -4.972 3.928 1.00 94.38 82 ALA A O 1
ATOM 657 N N . GLY A 1 83 ? -1.445 -2.881 3.135 1.00 93.06 83 GLY A N 1
ATOM 658 C CA . GLY A 1 83 ? -1.883 -2.287 4.395 1.00 93.06 83 GLY A CA 1
ATOM 659 C C . GLY A 1 83 ? -3.121 -2.976 4.972 1.00 93.06 83 GLY A C 1
ATOM 660 O O . GLY A 1 83 ? -3.131 -3.298 6.154 1.00 93.06 83 GLY A O 1
ATOM 661 N N . ASP A 1 84 ? -4.116 -3.319 4.144 1.00 88.56 84 ASP A N 1
ATOM 662 C CA . ASP A 1 84 ? -5.281 -4.118 4.565 1.00 88.56 84 ASP A CA 1
ATOM 663 C C . ASP A 1 84 ? -4.875 -5.454 5.216 1.00 88.56 84 ASP A C 1
ATOM 665 O O . ASP A 1 84 ? -5.483 -5.883 6.199 1.00 88.56 84 ASP A O 1
ATOM 669 N N . CYS A 1 85 ? -3.873 -6.136 4.653 1.00 90.56 85 CYS A N 1
ATOM 670 C CA . CYS A 1 85 ? -3.410 -7.429 5.156 1.00 90.56 85 CYS A CA 1
ATOM 671 C C . CYS A 1 85 ? -2.634 -7.267 6.470 1.00 90.56 85 CYS A C 1
ATOM 673 O O . CYS A 1 85 ? -2.923 -7.969 7.437 1.00 90.56 85 CYS A O 1
ATOM 675 N N . LEU A 1 86 ? -1.717 -6.300 6.545 1.00 93.44 86 LEU A N 1
ATOM 676 C CA . LEU A 1 86 ? -0.973 -5.988 7.774 1.00 93.44 86 LEU A CA 1
ATOM 677 C C . LEU A 1 86 ? -1.918 -5.569 8.903 1.00 93.44 86 LEU A C 1
ATOM 679 O O . LEU A 1 86 ? -1.825 -6.067 10.025 1.00 93.44 86 LEU A O 1
ATOM 683 N N . PHE A 1 87 ? -2.909 -4.740 8.578 1.00 86.31 87 PHE A N 1
ATOM 684 C CA . PHE A 1 87 ? -3.921 -4.296 9.525 1.00 86.31 87 PHE A CA 1
ATOM 685 C C . PHE A 1 87 ? -4.748 -5.476 10.055 1.00 86.31 87 PHE A C 1
ATOM 687 O O . PHE A 1 87 ? -5.022 -5.535 11.255 1.00 86.31 87 PHE A O 1
ATOM 694 N N . ALA A 1 88 ? -5.109 -6.435 9.189 1.00 85.50 88 ALA A N 1
ATOM 695 C CA . ALA A 1 88 ? -5.793 -7.675 9.569 1.00 85.50 88 ALA A CA 1
ATOM 696 C C . ALA A 1 88 ? -4.934 -8.613 10.427 1.00 85.50 88 ALA A C 1
ATOM 698 O O . ALA A 1 88 ? -5.467 -9.303 11.293 1.00 85.50 88 ALA A O 1
ATOM 699 N N . LYS A 1 89 ? -3.613 -8.620 10.225 1.00 88.94 89 LYS A N 1
ATOM 700 C CA . LYS A 1 89 ? -2.672 -9.410 11.028 1.00 88.94 89 LYS A CA 1
ATOM 701 C C . LYS A 1 89 ? -2.381 -8.799 12.406 1.00 88.94 89 LYS A C 1
ATOM 703 O O . LYS A 1 89 ? -1.856 -9.494 13.269 1.00 88.94 89 LYS A O 1
ATOM 708 N N . GLY A 1 90 ? -2.742 -7.533 12.622 1.00 85.00 90 GLY A N 1
ATOM 709 C CA . GLY A 1 90 ? -2.433 -6.792 13.849 1.00 85.00 90 GLY A CA 1
ATOM 710 C C . GLY A 1 90 ? -1.139 -5.974 13.777 1.00 85.00 90 GLY A C 1
ATOM 711 O O . GLY A 1 90 ? -0.797 -5.309 14.748 1.00 85.00 90 GLY A O 1
ATOM 712 N N . CYS A 1 91 ? -0.469 -5.947 12.625 1.00 90.62 91 CYS A N 1
ATOM 713 C CA . CYS A 1 91 ? 0.709 -5.124 12.336 1.00 90.62 91 CYS A CA 1
ATOM 714 C C . CYS A 1 91 ? 0.270 -3.689 11.991 1.00 90.62 91 CYS A C 1
ATOM 716 O O . CYS A 1 91 ? 0.286 -3.257 10.837 1.00 90.62 91 CYS A O 1
ATOM 718 N N . VAL A 1 92 ? -0.271 -2.982 12.989 1.00 85.88 92 VAL A N 1
ATOM 719 C CA . VAL A 1 92 ? -0.970 -1.699 12.793 1.00 85.88 92 VAL A CA 1
ATOM 720 C C . VAL A 1 92 ? -0.015 -0.602 12.308 1.00 85.88 92 VAL A C 1
ATOM 722 O O . VAL A 1 92 ? -0.390 0.201 11.454 1.00 85.88 92 VAL A O 1
ATOM 725 N N . ARG A 1 93 ? 1.231 -0.593 12.790 1.00 87.25 93 ARG A N 1
ATOM 726 C CA . ARG A 1 93 ? 2.240 0.400 12.402 1.00 87.25 93 ARG A CA 1
ATOM 727 C C . ARG A 1 93 ? 2.660 0.234 10.943 1.00 87.25 93 ARG A C 1
ATOM 729 O O . ARG A 1 93 ? 2.640 1.193 10.179 1.00 87.25 93 ARG A O 1
ATOM 736 N N . GLU A 1 94 ? 2.957 -0.990 10.532 1.00 92.50 94 GLU A N 1
ATOM 737 C CA . GLU A 1 94 ? 3.342 -1.319 9.161 1.00 92.50 94 GLU A CA 1
ATOM 738 C C . GLU A 1 94 ? 2.177 -1.079 8.189 1.00 92.50 94 GLU A C 1
ATOM 740 O O . GLU A 1 94 ? 2.379 -0.637 7.055 1.00 92.50 94 GLU A O 1
ATOM 745 N N . ALA A 1 95 ? 0.936 -1.301 8.639 1.00 91.75 95 ALA A N 1
ATOM 746 C CA . ALA A 1 95 ? -0.250 -0.922 7.880 1.00 91.75 95 ALA A CA 1
ATOM 747 C C . ALA A 1 95 ? -0.330 0.596 7.665 1.00 91.75 95 ALA A C 1
ATOM 749 O O . ALA A 1 95 ? -0.565 1.036 6.538 1.00 91.75 95 ALA A O 1
ATOM 750 N N . PHE A 1 96 ? -0.085 1.397 8.711 1.00 89.62 96 PHE A N 1
ATOM 751 C CA . PHE A 1 96 ? -0.046 2.858 8.602 1.00 89.62 96 PHE A CA 1
ATOM 752 C C . PHE A 1 96 ? 1.003 3.307 7.581 1.00 89.62 96 PHE A C 1
ATOM 754 O O . PHE A 1 96 ? 0.705 4.126 6.711 1.00 89.62 96 PHE A O 1
ATOM 761 N N . GLU A 1 97 ? 2.210 2.744 7.646 1.00 92.31 97 GLU A N 1
ATOM 762 C CA . GLU A 1 97 ? 3.297 3.049 6.712 1.00 92.31 97 GLU A CA 1
ATOM 763 C C . GLU A 1 97 ? 2.931 2.689 5.265 1.00 92.31 97 GLU A C 1
ATOM 765 O O . GLU A 1 97 ? 3.188 3.475 4.349 1.00 92.31 97 GLU A O 1
ATOM 770 N N . CYS A 1 98 ? 2.253 1.556 5.050 1.00 94.00 98 CYS A N 1
ATOM 771 C CA . CYS A 1 98 ? 1.735 1.183 3.734 1.00 94.00 98 CYS A CA 1
ATOM 772 C C . CYS A 1 98 ? 0.711 2.196 3.215 1.00 94.00 98 CYS A C 1
ATOM 774 O O . CYS A 1 98 ? 0.804 2.631 2.066 1.00 94.00 98 CYS A O 1
ATOM 776 N N . PHE A 1 99 ? -0.244 2.619 4.046 1.00 92.50 99 PHE A N 1
ATOM 777 C CA . PHE A 1 99 ? -1.242 3.608 3.641 1.00 92.50 99 PHE A CA 1
ATOM 778 C C . PHE A 1 99 ? -0.614 4.983 3.378 1.00 92.50 99 PHE A C 1
ATOM 780 O O . PHE A 1 99 ? -0.966 5.633 2.393 1.00 92.50 99 PHE A O 1
ATOM 787 N N . LEU A 1 100 ? 0.372 5.392 4.182 1.00 91.38 100 LEU A N 1
ATOM 788 C CA . LEU A 1 100 ? 1.145 6.616 3.971 1.00 91.38 100 LEU A CA 1
ATOM 789 C C . LEU A 1 100 ? 1.899 6.592 2.640 1.00 91.38 100 LEU A C 1
ATOM 791 O O . LEU A 1 100 ? 1.818 7.557 1.877 1.00 91.38 100 LEU A O 1
ATOM 795 N N . ARG A 1 101 ? 2.608 5.498 2.337 1.00 93.56 101 ARG A N 1
ATOM 796 C CA . ARG A 1 101 ? 3.259 5.325 1.031 1.00 93.56 101 ARG A CA 1
ATOM 797 C C . ARG A 1 101 ? 2.229 5.353 -0.093 1.00 93.56 101 ARG A C 1
ATOM 799 O O . ARG A 1 101 ? 2.409 6.097 -1.047 1.00 93.56 101 ARG A O 1
ATOM 806 N N . GLY A 1 102 ? 1.111 4.641 0.055 1.00 91.38 102 GLY A N 1
ATOM 807 C CA . GLY A 1 102 ? 0.047 4.623 -0.950 1.00 91.38 102 GLY A CA 1
ATOM 808 C C . GLY A 1 102 ? -0.541 6.011 -1.219 1.00 91.38 102 GLY A C 1
ATOM 809 O O . GLY A 1 102 ? -0.821 6.346 -2.366 1.00 91.38 102 GLY A O 1
ATOM 810 N N . TYR A 1 103 ? -0.688 6.847 -0.186 1.00 89.81 103 TYR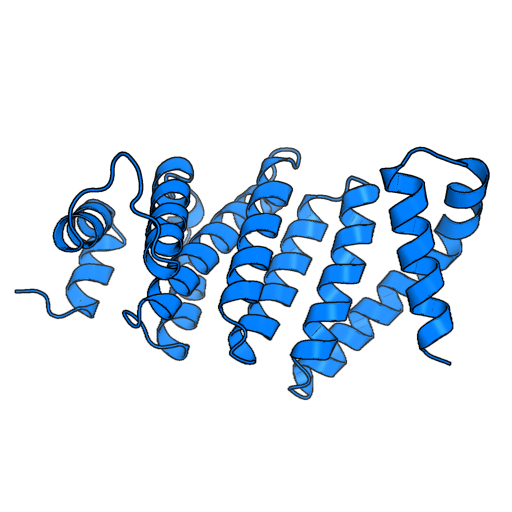 A N 1
ATOM 811 C CA . TYR A 1 103 ? -1.087 8.247 -0.346 1.00 89.81 103 TYR A CA 1
ATOM 812 C C . TYR A 1 103 ? -0.053 9.048 -1.148 1.00 89.81 103 TYR A C 1
ATOM 814 O O . TYR A 1 103 ? -0.435 9.746 -2.085 1.00 89.81 103 TYR A O 1
ATOM 822 N N . LYS A 1 104 ? 1.240 8.935 -0.809 1.00 87.69 104 LYS A N 1
ATOM 823 C CA . LYS A 1 104 ? 2.322 9.635 -1.521 1.00 87.69 104 LYS A CA 1
ATOM 8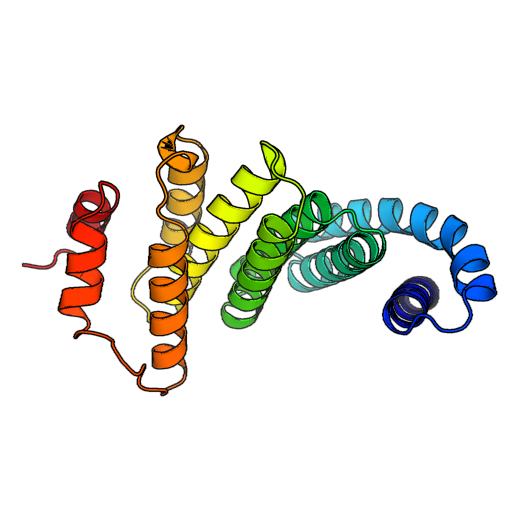24 C C . LYS A 1 104 ? 2.364 9.244 -2.998 1.00 87.69 104 LYS A C 1
ATOM 826 O O . LYS A 1 104 ? 2.313 10.129 -3.842 1.00 87.69 104 LYS A O 1
ATOM 831 N N . GLU A 1 105 ? 2.335 7.947 -3.301 1.00 90.38 105 GLU A N 1
ATOM 832 C CA . GLU A 1 105 ? 2.301 7.450 -4.683 1.00 90.38 105 GLU A CA 1
ATOM 833 C C . GLU A 1 105 ? 1.082 7.973 -5.453 1.00 90.38 105 GLU A C 1
ATOM 835 O O . GLU A 1 105 ? 1.195 8.458 -6.577 1.00 90.38 105 GLU A O 1
ATOM 840 N N . ALA A 1 106 ? -0.100 7.951 -4.833 1.00 84.81 106 ALA A N 1
ATOM 841 C CA . ALA A 1 106 ? -1.317 8.435 -5.473 1.00 84.81 106 ALA A CA 1
ATOM 842 C C . ALA A 1 106 ? -1.309 9.950 -5.740 1.00 84.81 106 ALA A C 1
ATOM 844 O O . ALA A 1 106 ? -1.940 10.394 -6.697 1.00 84.81 106 ALA A O 1
ATOM 845 N N . VAL A 1 107 ? -0.634 10.747 -4.905 1.00 83.38 107 VAL A N 1
ATOM 846 C CA . VAL A 1 107 ? -0.478 12.196 -5.116 1.00 83.38 107 VAL A CA 1
ATOM 847 C C . VAL A 1 107 ? 0.588 12.503 -6.170 1.00 83.38 107 VAL A C 1
ATOM 849 O O . VAL A 1 107 ? 0.411 13.453 -6.927 1.00 83.38 107 VAL A O 1
ATOM 852 N N . SER A 1 108 ? 1.653 11.701 -6.245 1.00 84.06 108 SER A N 1
ATOM 853 C CA . SER A 1 108 ? 2.701 11.825 -7.268 1.00 84.06 108 SER A CA 1
ATOM 854 C C . SER A 1 108 ? 2.223 11.428 -8.669 1.00 84.06 108 SER A C 1
ATOM 856 O O . SER A 1 108 ? 2.784 11.871 -9.669 1.00 84.06 108 SER A O 1
ATOM 858 N N . ALA A 1 109 ? 1.184 10.596 -8.764 1.00 84.50 109 ALA A N 1
ATOM 859 C CA . ALA A 1 109 ? 0.596 10.204 -10.035 1.00 84.50 109 ALA A CA 1
ATOM 860 C C . ALA A 1 109 ? -0.092 11.372 -10.765 1.00 84.50 109 ALA A C 1
ATOM 862 O O . ALA A 1 109 ? -0.606 12.313 -10.153 1.00 84.50 109 ALA A O 1
ATOM 863 N N . LYS A 1 110 ? -0.208 11.263 -12.096 1.00 84.00 110 LYS A N 1
ATOM 864 C CA . LYS A 1 110 ? -1.024 12.198 -12.884 1.00 84.00 110 LYS A CA 1
ATOM 865 C C . LYS A 1 110 ? -2.472 12.228 -12.349 1.00 84.00 110 LYS A C 1
ATOM 867 O O . LYS A 1 110 ? -3.025 11.181 -11.999 1.00 84.00 110 LYS A O 1
ATOM 872 N N . PRO A 1 111 ? -3.130 13.401 -12.291 1.00 77.94 111 PRO A N 1
ATOM 873 C CA . PRO A 1 111 ? -4.492 13.488 -11.778 1.00 77.94 111 PRO A CA 1
ATOM 874 C C . PRO A 1 111 ? -5.478 12.653 -12.602 1.00 77.94 111 PRO A C 1
ATOM 876 O O . PRO A 1 111 ? -5.718 12.913 -13.777 1.00 77.94 111 PRO A O 1
ATOM 879 N N . SER A 1 112 ? -6.119 11.679 -11.963 1.00 78.94 112 SER A N 1
ATOM 880 C CA . SER A 1 112 ? -7.120 10.806 -12.571 1.00 78.94 112 SER A CA 1
ATOM 881 C C . SER A 1 112 ? -8.218 10.472 -11.562 1.00 78.94 112 SER A C 1
ATOM 883 O O . SER A 1 112 ? -8.223 10.929 -10.413 1.00 78.94 112 SER A O 1
ATOM 885 N N . LYS A 1 113 ? -9.234 9.716 -11.985 1.00 74.38 113 LYS A N 1
ATOM 886 C CA . LYS A 1 113 ? -10.249 9.201 -11.053 1.00 74.38 113 LYS A CA 1
ATOM 887 C C . LYS A 1 113 ? -9.634 8.180 -10.086 1.00 74.38 113 LYS A C 1
ATOM 889 O O . LYS A 1 113 ? -10.003 8.177 -8.914 1.00 74.38 113 LYS A O 1
ATOM 894 N N . LEU A 1 114 ? -8.700 7.357 -10.565 1.00 75.25 114 LEU A N 1
ATOM 895 C CA . LEU A 1 114 ? -8.079 6.286 -9.791 1.00 75.25 114 LEU A CA 1
AT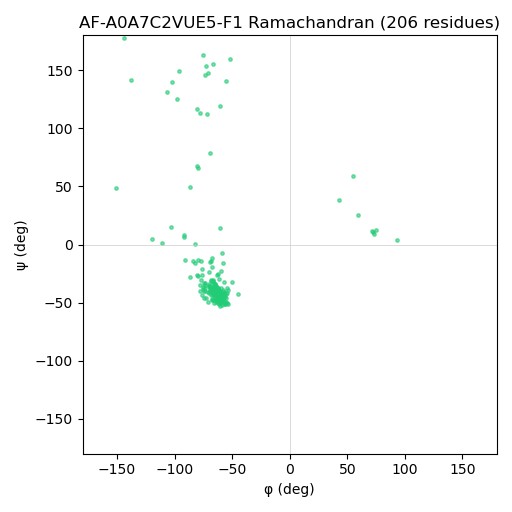OM 896 C C . LEU A 1 114 ? -7.074 6.833 -8.774 1.00 75.25 114 LEU A C 1
ATOM 898 O O . LEU A 1 114 ? -7.172 6.477 -7.603 1.00 75.25 114 LEU A O 1
ATOM 902 N N . SER A 1 115 ? -6.191 7.758 -9.166 1.00 76.44 115 SER A N 1
ATOM 903 C CA . SER A 1 115 ? -5.255 8.410 -8.234 1.00 76.44 115 SER A CA 1
ATOM 904 C C . SER A 1 115 ? -5.987 9.199 -7.152 1.00 76.44 115 SER A C 1
ATOM 906 O O . SER A 1 115 ? -5.676 9.082 -5.968 1.00 76.44 115 SER A O 1
ATOM 908 N N . ARG A 1 116 ? -7.053 9.931 -7.509 1.00 74.81 116 ARG A N 1
ATOM 909 C CA . ARG A 1 116 ? -7.887 10.629 -6.516 1.00 74.81 116 ARG A CA 1
ATOM 910 C C . ARG A 1 116 ? -8.574 9.673 -5.545 1.00 74.81 116 ARG A C 1
ATOM 912 O O . ARG A 1 116 ? -8.673 10.009 -4.367 1.00 74.81 116 ARG A O 1
ATOM 919 N N . PHE A 1 117 ? -9.053 8.531 -6.030 1.00 78.12 117 PHE A N 1
ATOM 920 C CA . PHE A 1 117 ? -9.649 7.494 -5.193 1.00 78.12 117 PHE A CA 1
ATOM 921 C C . PHE A 1 117 ? -8.611 6.877 -4.249 1.00 78.12 117 PHE A C 1
ATOM 923 O O . PHE A 1 117 ? -8.841 6.851 -3.042 1.00 78.12 117 PHE A O 1
ATOM 930 N N . ALA A 1 118 ? -7.460 6.453 -4.781 1.00 77.88 118 ALA A N 1
ATOM 931 C CA . ALA A 1 118 ? -6.380 5.854 -4.007 1.00 77.88 118 ALA A CA 1
ATOM 932 C C . ALA A 1 118 ? -5.877 6.811 -2.916 1.00 77.88 118 ALA A C 1
ATOM 934 O O . ALA A 1 118 ? -5.830 6.427 -1.754 1.00 77.88 118 ALA A O 1
ATOM 935 N N . ALA A 1 119 ? -5.627 8.082 -3.252 1.00 76.62 119 ALA A N 1
ATOM 936 C CA . ALA A 1 119 ? -5.199 9.091 -2.285 1.00 76.62 119 ALA A CA 1
ATOM 937 C C . ALA A 1 119 ? -6.219 9.273 -1.150 1.00 76.62 119 ALA A C 1
ATOM 939 O O . ALA A 1 119 ? -5.857 9.270 0.025 1.00 76.62 119 ALA A O 1
ATOM 940 N N . SER A 1 120 ? -7.504 9.409 -1.489 1.00 74.25 120 SER A N 1
ATOM 941 C CA . SER A 1 120 ? -8.568 9.597 -0.498 1.00 74.25 120 SER A CA 1
ATOM 942 C C . SER A 1 120 ? -8.748 8.371 0.406 1.00 74.25 120 SER A C 1
ATOM 944 O O . SER A 1 120 ? -8.878 8.525 1.619 1.00 74.25 120 SER A O 1
ATOM 946 N N . LEU A 1 121 ? -8.728 7.160 -0.159 1.00 77.69 121 LEU A N 1
ATOM 947 C CA . LEU A 1 121 ? -8.864 5.921 0.608 1.00 77.69 121 LEU A CA 1
ATOM 948 C C . LEU A 1 121 ? -7.645 5.671 1.505 1.00 77.69 121 LEU A C 1
ATOM 950 O O . LEU A 1 121 ? -7.823 5.342 2.675 1.00 77.69 121 LEU A O 1
ATOM 954 N N . SER A 1 122 ? -6.429 5.882 0.995 1.00 83.75 122 SER A N 1
ATOM 955 C CA . SER A 1 122 ? -5.195 5.762 1.780 1.00 83.75 122 SER A CA 1
ATOM 956 C C . SER A 1 122 ? -5.228 6.665 2.998 1.00 83.75 122 SER A C 1
ATOM 958 O O . SER A 1 122 ? -4.943 6.227 4.103 1.00 83.75 122 SER A O 1
ATOM 960 N N . LEU A 1 123 ? -5.647 7.911 2.817 1.00 80.19 123 LEU A N 1
ATOM 961 C CA . LEU A 1 123 ? -5.692 8.891 3.888 1.00 80.19 123 LEU A CA 1
ATOM 962 C C . LEU A 1 123 ? -6.783 8.597 4.933 1.00 80.19 123 LEU A C 1
ATOM 964 O O . LEU A 1 123 ? -6.544 8.783 6.126 1.00 80.19 123 LEU A O 1
ATOM 968 N N . LEU A 1 124 ? -7.940 8.068 4.523 1.00 75.38 124 LEU A N 1
ATOM 969 C CA . LEU A 1 124 ? -8.934 7.554 5.471 1.00 75.38 124 LEU A CA 1
ATOM 970 C C . LEU A 1 124 ? -8.371 6.376 6.273 1.00 75.38 124 LEU A C 1
ATOM 972 O O . LEU A 1 124 ? -8.462 6.369 7.498 1.00 75.38 124 LEU A O 1
ATOM 976 N N . LEU A 1 125 ? -7.756 5.399 5.605 1.00 81.88 125 LEU A N 1
ATOM 977 C CA . LEU A 1 125 ? -7.183 4.225 6.265 1.00 81.88 125 LEU A CA 1
ATOM 978 C C . LEU A 1 125 ? -6.019 4.594 7.190 1.00 81.88 125 LEU A C 1
ATOM 980 O O . LEU A 1 125 ? -5.939 4.046 8.286 1.00 81.88 125 LEU A O 1
ATOM 984 N N . MET A 1 126 ? -5.181 5.566 6.821 1.00 84.06 126 MET A N 1
ATOM 985 C CA . MET A 1 126 ? -4.175 6.148 7.716 1.00 84.06 126 MET A CA 1
ATOM 986 C C . MET A 1 126 ? -4.813 6.699 8.990 1.00 84.06 126 MET A C 1
ATOM 988 O O . MET A 1 126 ? -4.373 6.348 10.080 1.00 84.06 126 MET A O 1
ATOM 992 N N . LEU A 1 127 ? -5.856 7.531 8.866 1.00 73.94 127 LEU A N 1
ATOM 993 C CA . LEU A 1 127 ? -6.539 8.125 10.017 1.00 73.94 127 LEU A CA 1
ATOM 994 C C . LEU A 1 127 ? -7.110 7.045 10.940 1.00 73.94 127 LEU A C 1
ATOM 996 O O . LEU A 1 127 ? -6.857 7.061 12.140 1.00 73.94 127 LEU A O 1
ATOM 1000 N N . PHE A 1 128 ? -7.832 6.070 10.389 1.00 74.44 128 PHE A N 1
ATOM 1001 C CA . PHE A 1 128 ? -8.394 4.978 11.183 1.00 74.44 128 PHE A CA 1
ATOM 1002 C C . PHE A 1 128 ? -7.322 4.104 11.840 1.00 74.44 128 PHE A C 1
ATOM 1004 O O . PHE A 1 128 ? -7.502 3.642 12.966 1.00 74.44 128 PHE A O 1
ATOM 1011 N N . THR A 1 129 ? -6.196 3.894 11.162 1.00 80.25 129 THR A N 1
ATOM 1012 C CA . THR A 1 129 ? -5.061 3.144 11.707 1.00 80.25 129 THR A CA 1
ATOM 1013 C C . THR A 1 129 ? -4.404 3.902 12.858 1.00 80.25 129 THR A C 1
ATOM 1015 O O . THR A 1 129 ? -4.135 3.305 13.896 1.00 80.25 129 THR A O 1
ATOM 1018 N N . ALA A 1 130 ? -4.242 5.220 12.722 1.00 71.81 130 ALA A N 1
ATOM 1019 C CA . ALA A 1 130 ? -3.727 6.089 13.775 1.00 71.81 130 ALA A CA 1
ATOM 1020 C C . ALA A 1 130 ? -4.655 6.108 15.004 1.00 71.81 130 ALA A C 1
ATOM 1022 O O . ALA A 1 130 ? -4.192 5.941 16.130 1.00 71.81 130 ALA A O 1
ATOM 1023 N N . LEU A 1 131 ? -5.973 6.211 14.792 1.00 70.44 131 LEU A N 1
ATOM 1024 C CA . LEU A 1 131 ? -6.972 6.117 15.864 1.00 70.44 131 LEU A CA 1
ATOM 1025 C C . LEU A 1 131 ? -6.937 4.753 16.570 1.00 70.44 131 LEU A C 1
ATOM 1027 O O . LEU A 1 131 ? -7.046 4.692 17.793 1.00 70.44 131 LEU A O 1
ATOM 1031 N N . LYS A 1 132 ? -6.742 3.656 15.824 1.00 71.69 132 LYS A N 1
ATOM 1032 C CA . LYS A 1 132 ? -6.569 2.318 16.409 1.00 71.69 132 LYS A CA 1
ATOM 1033 C C . LYS A 1 132 ? -5.291 2.219 17.245 1.00 71.69 132 LYS A C 1
ATOM 1035 O O . LYS A 1 132 ? -5.335 1.626 18.316 1.00 71.69 132 LYS A O 1
ATOM 1040 N N . MET A 1 133 ? -4.170 2.778 16.783 1.00 72.00 133 MET A N 1
ATOM 1041 C CA . MET A 1 133 ? -2.917 2.786 17.557 1.00 72.00 133 MET A CA 1
ATOM 1042 C C . MET A 1 133 ? -3.053 3.540 18.882 1.00 72.00 133 MET A C 1
ATOM 1044 O O . MET A 1 133 ? -2.416 3.158 19.855 1.00 72.00 133 MET A O 1
ATOM 1048 N N . HIS A 1 134 ? -3.925 4.548 18.934 1.00 63.78 134 HIS A N 1
ATOM 1049 C CA . HIS A 1 134 ? -4.291 5.263 20.162 1.00 63.78 134 HIS A CA 1
ATOM 1050 C C . HIS A 1 134 ? -5.354 4.569 21.021 1.00 63.78 134 HIS A C 1
ATOM 1052 O O . HIS A 1 134 ? -5.753 5.109 22.045 1.00 63.78 134 HIS A O 1
ATOM 1058 N N . GLY A 1 135 ? -5.857 3.398 20.618 1.00 65.19 135 GLY A N 1
ATOM 1059 C CA . GLY A 1 135 ? -6.903 2.686 21.360 1.00 65.19 135 GLY A CA 1
ATOM 1060 C C . GLY A 1 135 ? -8.290 3.334 21.285 1.00 65.19 135 GLY A C 1
ATOM 1061 O O . GLY A 1 135 ? -9.189 2.926 22.011 1.00 65.19 135 GLY A O 1
ATOM 1062 N N . LEU A 1 136 ? -8.489 4.310 20.394 1.00 59.94 136 LEU A N 1
ATOM 1063 C CA . LEU A 1 136 ? -9.747 5.050 20.281 1.00 59.94 136 LEU A CA 1
ATOM 1064 C C . LEU A 1 136 ? -10.821 4.270 19.501 1.00 59.94 136 LEU A C 1
ATOM 1066 O O . LEU A 1 136 ? -12.007 4.475 19.716 1.00 59.94 136 LEU A O 1
ATOM 1070 N N . VAL A 1 137 ? -10.452 3.371 18.581 1.00 63.03 137 VAL A N 1
ATOM 1071 C CA . VAL A 1 137 ? -11.429 2.664 17.724 1.00 63.03 137 VAL A CA 1
ATOM 1072 C C . VAL A 1 137 ? -11.085 1.185 17.566 1.00 63.03 137 VAL A C 1
ATOM 1074 O O . VAL A 1 137 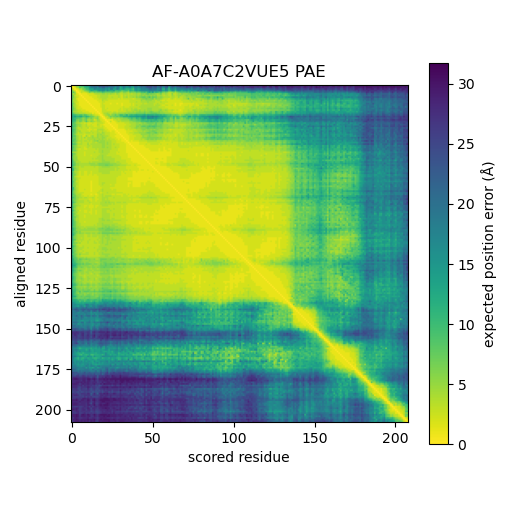? -9.923 0.818 17.375 1.00 63.03 137 VAL A O 1
ATOM 1077 N N . SER A 1 138 ? -12.112 0.328 17.565 1.00 60.44 138 SER A N 1
ATOM 1078 C CA . SER A 1 138 ? -11.958 -1.104 17.300 1.00 60.44 138 SER A CA 1
ATOM 1079 C C . SER A 1 138 ? -11.673 -1.412 15.818 1.00 60.44 138 SER A C 1
ATOM 1081 O O . SER A 1 138 ? -12.071 -0.697 14.895 1.00 60.44 138 SER A O 1
ATOM 1083 N N . TYR A 1 139 ? -11.000 -2.539 15.560 1.00 58.34 139 TYR A N 1
ATOM 1084 C CA . TYR A 1 139 ? -10.588 -2.970 14.214 1.00 58.34 139 TYR A CA 1
ATOM 1085 C C . TYR A 1 139 ? -11.745 -3.057 13.203 1.00 58.34 139 TYR A C 1
ATOM 1087 O O . TYR A 1 139 ? -11.627 -2.591 12.067 1.00 58.34 139 TYR A O 1
ATOM 1095 N N . LYS A 1 140 ? -12.861 -3.669 13.612 1.00 57.44 140 LYS A N 1
ATOM 1096 C CA . LYS A 1 140 ? -14.006 -3.953 12.736 1.00 57.44 140 LYS A CA 1
ATOM 1097 C C . LYS A 1 140 ? -14.738 -2.667 12.343 1.00 57.44 140 LYS A C 1
ATOM 1099 O O . LYS A 1 140 ? -15.216 -2.552 11.216 1.00 57.44 140 LYS A O 1
ATOM 1104 N N . GLU A 1 141 ? -14.778 -1.691 13.244 1.00 60.97 141 GLU A N 1
ATOM 1105 C CA . GLU A 1 141 ? -15.435 -0.402 13.020 1.00 60.97 141 GLU A CA 1
ATOM 1106 C C . GLU A 1 141 ? -14.612 0.518 12.121 1.00 60.97 141 GLU A C 1
ATOM 1108 O O . GLU A 1 141 ? -15.162 1.091 11.182 1.00 60.97 141 GLU A O 1
ATOM 1113 N N . ALA A 1 142 ? -13.299 0.594 12.348 1.00 57.59 142 ALA A N 1
ATOM 1114 C CA . ALA A 1 142 ? -12.360 1.355 11.526 1.00 57.59 142 ALA A CA 1
ATOM 1115 C C . ALA A 1 142 ? -12.457 0.986 10.031 1.00 57.59 142 ALA A C 1
ATOM 1117 O O . ALA A 1 142 ? -12.637 1.842 9.163 1.00 57.59 142 ALA A O 1
ATOM 1118 N N . LEU A 1 143 ? -12.399 -0.314 9.729 1.00 55.81 143 LEU A N 1
ATOM 1119 C CA . LEU A 1 143 ? -12.436 -0.834 8.360 1.00 55.81 143 LEU A CA 1
ATOM 1120 C C . LEU A 1 143 ? -13.806 -0.674 7.693 1.00 55.81 143 LEU A C 1
ATOM 1122 O O . LEU A 1 143 ? -13.879 -0.315 6.515 1.00 55.81 143 LEU A O 1
ATOM 1126 N N . LYS A 1 144 ? -14.892 -0.940 8.431 1.00 62.44 144 LYS A N 1
ATOM 1127 C CA . LYS A 1 144 ? -16.264 -0.777 7.930 1.00 62.44 144 LYS A CA 1
ATOM 1128 C C . LYS A 1 144 ? -16.514 0.678 7.522 1.00 62.44 144 LYS A C 1
ATOM 1130 O O . LYS A 1 144 ? -16.948 0.931 6.400 1.00 62.44 144 LYS A O 1
ATOM 1135 N N . LYS A 1 145 ? -16.133 1.626 8.379 1.00 61.59 145 LYS A N 1
ATOM 1136 C CA . LYS A 1 145 ? -16.364 3.061 8.169 1.00 61.59 145 LYS A CA 1
ATOM 1137 C C . LYS A 1 145 ? -15.499 3.647 7.057 1.00 61.59 145 LYS A C 1
ATOM 1139 O O . LYS A 1 145 ? -16.009 4.388 6.219 1.00 61.59 145 LYS A O 1
ATOM 1144 N N . ALA A 1 146 ? -14.224 3.257 6.963 1.00 60.28 146 ALA A N 1
ATOM 1145 C CA . ALA A 1 146 ? -13.362 3.658 5.847 1.00 60.28 146 ALA A CA 1
ATOM 1146 C C . ALA A 1 146 ? -13.974 3.292 4.486 1.00 60.28 146 ALA A C 1
ATOM 1148 O O . ALA A 1 146 ? -13.967 4.093 3.549 1.00 60.28 146 ALA A O 1
ATOM 1149 N N . ARG A 1 147 ? -14.545 2.086 4.394 1.00 58.81 147 ARG A N 1
ATOM 1150 C CA . ARG A 1 147 ? -15.182 1.573 3.176 1.00 58.81 147 ARG A CA 1
ATOM 1151 C C . ARG A 1 147 ? -16.524 2.245 2.893 1.00 58.81 147 ARG A C 1
ATOM 1153 O O . ARG A 1 147 ? -16.787 2.567 1.738 1.00 58.81 147 ARG A O 1
ATOM 1160 N N . GLU A 1 148 ? -17.337 2.507 3.914 1.00 61.59 148 GLU A N 1
ATOM 1161 C CA . GLU A 1 148 ? -18.599 3.249 3.774 1.00 61.59 148 GLU A CA 1
ATOM 1162 C C . GLU A 1 148 ? -18.368 4.680 3.264 1.00 61.59 148 GLU A C 1
ATOM 1164 O O . GLU A 1 148 ? -19.041 5.121 2.329 1.00 61.59 148 GLU A O 1
ATOM 1169 N N . ILE A 1 149 ? -17.364 5.385 3.796 1.00 58.97 149 ILE A N 1
ATOM 1170 C CA . ILE A 1 149 ? -17.017 6.750 3.368 1.00 58.97 149 ILE A CA 1
ATOM 1171 C C . ILE A 1 149 ? -16.434 6.752 1.949 1.00 58.97 149 ILE A C 1
ATOM 1173 O O . ILE A 1 149 ? -16.770 7.626 1.149 1.00 58.97 149 ILE A O 1
ATOM 1177 N N . ALA A 1 150 ? -15.599 5.765 1.608 1.00 54.56 150 ALA A N 1
ATOM 1178 C CA . ALA A 1 150 ? -15.042 5.623 0.263 1.00 54.56 150 ALA A CA 1
ATOM 1179 C C . ALA A 1 150 ? -16.094 5.234 -0.795 1.00 54.56 150 ALA A C 1
ATOM 1181 O O . ALA A 1 150 ? -15.967 5.633 -1.954 1.00 54.56 150 ALA A O 1
ATOM 1182 N N . GLY A 1 151 ? -17.123 4.470 -0.407 1.00 48.94 151 GLY A N 1
ATOM 1183 C CA . GLY A 1 151 ? -18.232 4.060 -1.274 1.00 48.94 151 GLY A CA 1
ATOM 1184 C C . GLY A 1 151 ? -19.267 5.164 -1.518 1.00 48.94 151 GLY A C 1
ATOM 1185 O O . GLY A 1 151 ? -19.856 5.238 -2.598 1.00 48.94 151 GLY A O 1
ATOM 1186 N N . ARG A 1 152 ? -19.461 6.074 -0.558 1.00 49.31 152 ARG A N 1
ATOM 1187 C CA . ARG A 1 152 ? -20.268 7.288 -0.748 1.00 49.31 152 ARG A CA 1
ATOM 1188 C C . ARG A 1 152 ? -19.481 8.276 -1.627 1.00 49.31 152 ARG A C 1
ATOM 1190 O O . ARG A 1 152 ? -18.263 8.383 -1.532 1.00 49.31 152 ARG A O 1
ATOM 1197 N N . ARG A 1 153 ? -20.146 9.065 -2.484 1.00 49.28 153 ARG A N 1
ATOM 1198 C CA . ARG A 1 153 ? -19.520 10.096 -3.364 1.00 49.28 153 ARG A CA 1
ATOM 1199 C C . ARG A 1 153 ? -18.770 11.233 -2.605 1.00 49.28 153 ARG A C 1
ATOM 1201 O O . ARG A 1 153 ? -18.411 12.237 -3.216 1.00 49.28 153 ARG A O 1
ATOM 1208 N N . LEU A 1 154 ? -18.497 11.064 -1.306 1.00 43.62 154 LEU A N 1
ATOM 1209 C CA . LEU A 1 154 ? -17.783 11.948 -0.372 1.00 43.62 154 LEU A CA 1
ATOM 1210 C C . LEU A 1 154 ? -16.277 12.086 -0.654 1.00 43.62 154 LEU A C 1
ATOM 1212 O O . LEU A 1 154 ? -15.656 13.039 -0.191 1.00 43.62 154 LEU A O 1
ATOM 1216 N N . TRP A 1 155 ? -15.678 11.220 -1.478 1.00 48.78 155 TRP A N 1
ATOM 1217 C CA . TRP A 1 155 ? -14.269 11.354 -1.892 1.00 48.78 155 TRP A CA 1
ATOM 1218 C C . TRP A 1 155 ? -13.948 12.685 -2.598 1.00 48.78 155 TRP A C 1
ATOM 1220 O O . TRP A 1 155 ? -12.774 13.040 -2.717 1.00 48.78 155 TRP A O 1
ATOM 1230 N N . ARG A 1 156 ? -14.973 13.421 -3.058 1.00 44.12 156 ARG A N 1
ATOM 1231 C CA . ARG A 1 156 ? -14.853 14.748 -3.681 1.00 44.12 156 ARG A CA 1
ATOM 1232 C C . ARG A 1 156 ? -14.684 15.902 -2.681 1.00 44.12 156 ARG A C 1
ATOM 1234 O O . ARG A 1 156 ? -14.298 16.978 -3.117 1.00 44.12 156 ARG A O 1
ATOM 1241 N N . SER A 1 157 ? -14.926 15.703 -1.379 1.00 47.69 157 SER A N 1
ATOM 1242 C CA . SER A 1 157 ? -14.893 16.782 -0.369 1.00 47.69 157 SER A CA 1
ATOM 1243 C C . SER A 1 157 ? -13.864 16.595 0.751 1.00 47.69 157 SER A C 1
ATOM 1245 O O . SER A 1 157 ? -13.829 17.390 1.689 1.00 47.69 157 SER A O 1
ATOM 1247 N N . ILE A 1 158 ? -13.021 15.560 0.693 1.00 51.59 158 ILE A N 1
ATOM 1248 C CA . ILE A 1 158 ? -11.995 15.334 1.719 1.00 51.59 158 ILE A CA 1
ATOM 1249 C C . ILE A 1 158 ? -10.901 16.397 1.551 1.00 51.59 158 ILE A C 1
ATOM 1251 O O . ILE A 1 158 ? -10.161 16.386 0.565 1.00 51.59 158 ILE A O 1
ATOM 1255 N N . ARG A 1 159 ? -10.772 17.317 2.519 1.00 56.56 159 ARG A N 1
ATOM 1256 C CA . ARG A 1 159 ? -9.672 18.299 2.587 1.00 56.56 159 ARG A CA 1
ATOM 1257 C C . ARG A 1 159 ? -8.356 17.581 2.914 1.00 56.56 159 ARG A C 1
ATOM 1259 O O . ARG A 1 159 ? -7.911 17.589 4.058 1.00 56.56 159 ARG A O 1
ATOM 1266 N N . ARG A 1 160 ? -7.746 16.940 1.912 1.00 59.56 160 ARG A N 1
ATOM 1267 C CA . ARG A 1 160 ? -6.587 16.027 2.032 1.00 59.56 160 ARG A CA 1
ATOM 1268 C C . ARG A 1 160 ? -5.473 16.551 2.941 1.00 59.56 160 ARG A C 1
ATOM 1270 O O . ARG A 1 160 ? -4.987 15.819 3.791 1.00 59.56 160 ARG A O 1
ATOM 1277 N N . THR A 1 161 ? -5.132 17.833 2.848 1.00 59.50 161 THR A N 1
ATOM 1278 C CA . THR A 1 161 ? -4.091 18.447 3.686 1.00 59.50 161 THR A CA 1
ATOM 1279 C C . THR A 1 161 ? -4.422 18.421 5.182 1.00 59.50 161 THR A C 1
ATOM 1281 O O . THR A 1 161 ? -3.525 18.190 5.988 1.00 59.50 161 THR A O 1
ATOM 1284 N N . LYS A 1 162 ? -5.691 18.621 5.568 1.00 58.41 162 LYS A N 1
ATOM 1285 C CA . LYS A 1 162 ? -6.116 18.591 6.978 1.00 58.41 162 LYS A CA 1
ATOM 1286 C C . LYS A 1 162 ? -6.071 17.169 7.543 1.00 58.41 162 LYS A C 1
ATOM 1288 O O . LYS A 1 162 ? -5.440 16.939 8.563 1.00 58.41 162 LYS A O 1
ATOM 1293 N N . TYR A 1 163 ? -6.653 16.204 6.832 1.00 56.44 163 TYR A N 1
ATOM 1294 C CA . TYR A 1 163 ? -6.663 14.801 7.260 1.00 56.44 163 TYR A CA 1
ATOM 1295 C C . TYR A 1 163 ? -5.264 14.175 7.307 1.00 56.44 163 TYR A C 1
ATOM 1297 O O . TYR A 1 163 ? -4.982 13.366 8.186 1.00 56.44 163 TYR A O 1
ATOM 1305 N N . TYR A 1 164 ? -4.380 14.560 6.382 1.00 60.41 164 TYR A N 1
ATOM 1306 C CA . TYR A 1 164 ? -2.987 14.125 6.398 1.00 60.41 164 TYR A CA 1
ATOM 1307 C C . TYR A 1 164 ? -2.259 14.625 7.652 1.00 60.41 164 TYR A C 1
ATOM 1309 O O . TYR A 1 164 ? -1.594 13.835 8.318 1.00 60.41 164 TYR A O 1
ATOM 1317 N N . ARG A 1 165 ? -2.409 15.917 7.995 1.00 63.41 165 ARG A N 1
ATOM 1318 C CA . ARG A 1 165 ? -1.843 16.482 9.233 1.00 63.41 165 ARG A CA 1
ATOM 1319 C C . ARG A 1 165 ? -2.399 15.765 10.455 1.00 63.41 165 ARG A C 1
ATOM 1321 O O . ARG A 1 165 ? -1.620 15.251 11.241 1.00 63.41 165 ARG A O 1
ATOM 1328 N N . LEU A 1 166 ? -3.720 15.624 10.534 1.00 63.47 166 LEU A N 1
ATOM 1329 C CA . LEU A 1 166 ? -4.388 14.963 11.649 1.00 63.47 166 LEU A CA 1
ATOM 1330 C C . LEU A 1 166 ? -3.877 13.530 11.871 1.00 63.47 166 LEU A C 1
ATOM 1332 O O . LEU A 1 166 ? -3.453 13.189 12.969 1.00 63.47 166 LEU A O 1
ATOM 1336 N N . ALA A 1 167 ? -3.849 12.700 10.823 1.00 62.75 167 ALA A N 1
ATOM 1337 C CA . ALA A 1 167 ? -3.368 11.322 10.924 1.00 62.75 167 ALA A CA 1
ATOM 1338 C C . ALA A 1 167 ? -1.883 11.247 11.320 1.00 62.75 167 ALA A C 1
ATOM 1340 O O . ALA A 1 167 ? -1.495 10.395 12.120 1.00 62.75 167 ALA A O 1
ATOM 1341 N N . ARG A 1 168 ? -1.048 12.141 10.778 1.00 66.44 168 ARG A N 1
ATOM 1342 C CA . ARG A 1 168 ? 0.380 12.220 11.108 1.00 66.44 168 ARG A CA 1
ATOM 1343 C C . ARG A 1 168 ? 0.598 12.622 12.563 1.00 66.44 168 ARG A C 1
ATOM 1345 O O . ARG A 1 168 ? 1.413 12.017 13.247 1.00 66.44 168 ARG A O 1
ATOM 1352 N N . ASP A 1 169 ? -0.102 13.642 13.021 1.00 64.38 169 ASP A N 1
ATOM 1353 C CA . ASP A 1 169 ? 0.115 14.219 14.339 1.00 64.38 169 ASP A CA 1
ATOM 1354 C C . ASP A 1 169 ? -0.424 13.286 15.446 1.00 64.38 169 ASP A C 1
ATOM 1356 O O . ASP A 1 169 ? 0.241 13.102 16.467 1.00 64.38 169 ASP A O 1
ATOM 1360 N N . ILE A 1 170 ? -1.533 12.572 15.190 1.00 62.16 170 ILE A N 1
ATOM 1361 C CA . ILE A 1 170 ? -1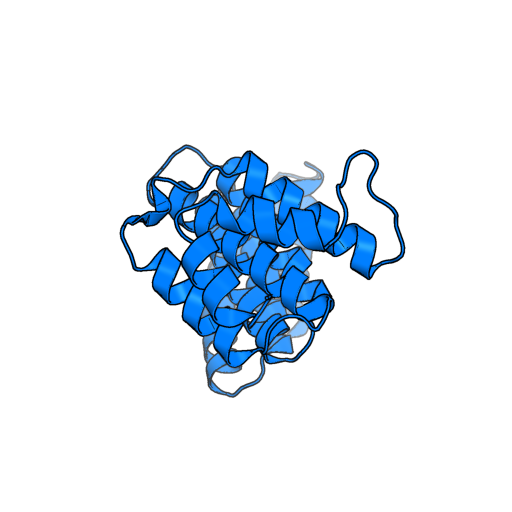.973 11.427 16.009 1.00 62.16 170 ILE A CA 1
ATOM 1362 C C . ILE A 1 170 ? -0.843 10.382 16.082 1.00 62.16 170 ILE A C 1
ATOM 1364 O O . ILE A 1 170 ? -0.442 9.974 17.168 1.00 62.16 170 ILE A O 1
ATOM 1368 N N . MET A 1 171 ? -0.247 9.979 14.958 1.00 66.38 171 MET A N 1
ATOM 1369 C CA . MET A 1 171 ? 0.856 9.006 14.977 1.00 66.38 171 MET A CA 1
ATOM 1370 C C . MET A 1 171 ? 2.096 9.481 15.737 1.00 66.38 171 MET A C 1
ATOM 1372 O O . MET A 1 171 ? 2.726 8.673 16.415 1.00 66.38 171 MET A O 1
ATOM 1376 N N . LEU A 1 172 ? 2.460 10.761 15.649 1.00 63.84 172 LEU A N 1
ATOM 1377 C CA . LEU A 1 172 ? 3.583 11.311 16.414 1.00 63.84 172 LEU A CA 1
ATOM 1378 C C . LEU A 1 172 ? 3.353 11.132 17.923 1.00 63.84 172 LEU A C 1
ATOM 1380 O O . LEU A 1 172 ? 4.233 10.606 18.604 1.00 63.84 172 LEU A O 1
ATOM 1384 N N . ARG A 1 173 ? 2.138 11.415 18.417 1.00 63.03 173 ARG A N 1
ATOM 1385 C CA . ARG A 1 173 ? 1.769 11.160 19.821 1.00 63.03 173 ARG A CA 1
ATOM 1386 C C . ARG A 1 173 ? 1.832 9.685 20.207 1.00 63.03 173 ARG A C 1
ATOM 1388 O O . ARG A 1 173 ? 2.324 9.375 21.285 1.00 63.03 173 ARG A O 1
ATOM 1395 N N . ALA A 1 174 ? 1.373 8.778 19.339 1.00 58.81 174 ALA A N 1
ATOM 1396 C CA . ALA A 1 174 ? 1.429 7.334 19.614 1.00 58.81 174 ALA A CA 1
ATOM 1397 C C . ALA A 1 174 ? 2.871 6.838 19.823 1.00 58.81 174 ALA A C 1
ATOM 1399 O O . ALA A 1 174 ? 3.089 5.806 20.447 1.00 58.81 174 ALA A O 1
ATOM 1400 N N . ASN A 1 175 ? 3.852 7.577 19.297 1.00 62.22 175 ASN A N 1
ATOM 1401 C CA . ASN A 1 175 ? 5.278 7.297 19.435 1.00 62.22 175 ASN A CA 1
ATOM 1402 C C . ASN A 1 175 ? 5.970 8.206 20.473 1.00 62.22 175 ASN A C 1
ATOM 1404 O O . ASN A 1 175 ? 7.194 8.293 20.476 1.00 62.22 175 ASN A O 1
ATOM 1408 N N . GLY A 1 176 ? 5.214 8.904 21.328 1.00 59.94 176 GLY A N 1
ATOM 1409 C CA . GLY A 1 176 ? 5.761 9.758 22.389 1.00 59.94 176 GLY A CA 1
ATOM 1410 C C . GLY A 1 176 ? 6.347 11.094 21.916 1.00 59.94 176 GLY A C 1
ATOM 1411 O O . GLY A 1 176 ? 7.022 11.765 22.690 1.00 59.94 176 GLY A O 1
ATOM 1412 N N . VAL A 1 177 ? 6.102 11.503 20.667 1.00 66.38 177 VAL A N 1
ATOM 1413 C CA . VAL A 1 177 ? 6.582 12.777 20.110 1.00 66.38 177 VAL A CA 1
ATOM 1414 C C . VAL A 1 177 ? 5.474 13.827 20.192 1.00 66.38 177 VAL A C 1
ATOM 1416 O O . VAL A 1 177 ? 4.376 13.623 19.671 1.00 66.38 177 VAL A O 1
ATOM 1419 N N . GLN A 1 178 ? 5.760 14.974 20.813 1.00 55.09 178 GLN A N 1
ATOM 1420 C CA . GLN A 1 178 ? 4.819 16.092 20.917 1.00 55.09 178 GLN A CA 1
ATOM 1421 C C . GLN A 1 178 ? 4.833 16.910 19.605 1.00 55.09 178 GLN A C 1
ATOM 1423 O O . GLN A 1 178 ? 5.880 17.452 19.245 1.00 55.09 178 GLN A O 1
ATOM 1428 N N . PRO A 1 179 ? 3.727 16.987 18.835 1.00 53.56 179 PRO A N 1
ATOM 1429 C CA . PRO A 1 179 ? 3.713 17.725 17.573 1.00 53.56 179 PRO A CA 1
ATOM 1430 C C . PRO A 1 179 ? 3.781 19.245 17.814 1.00 53.56 179 PRO A C 1
ATOM 1432 O O . PRO A 1 179 ? 3.187 19.730 18.776 1.00 53.56 179 PRO A O 1
ATOM 1435 N N . PRO A 1 180 ? 4.420 20.021 16.918 1.00 48.06 180 PRO A N 1
ATOM 1436 C CA . PRO A 1 180 ? 4.754 21.426 17.167 1.00 48.06 180 PRO A CA 1
ATOM 1437 C C . PRO A 1 180 ? 3.561 22.394 17.225 1.00 48.06 180 PRO A C 1
ATOM 1439 O O . PRO A 1 180 ? 3.743 23.513 17.674 1.00 48.06 180 PRO A O 1
ATOM 1442 N N . ASN A 1 181 ? 2.364 22.006 16.768 1.00 52.22 181 ASN A N 1
ATOM 1443 C CA . ASN A 1 181 ? 1.176 22.875 16.723 1.00 52.22 181 ASN A CA 1
ATOM 1444 C C . ASN A 1 181 ? -0.121 22.060 16.849 1.00 52.22 181 ASN A C 1
ATOM 1446 O O . ASN A 1 181 ? -1.013 22.196 16.011 1.00 52.22 181 ASN A O 1
ATOM 1450 N N . MET A 1 182 ? -0.214 21.158 17.834 1.00 46.91 182 MET A N 1
ATOM 1451 C CA . MET A 1 182 ? -1.449 20.399 18.043 1.00 46.91 182 MET A CA 1
ATOM 1452 C C . MET A 1 182 ? -2.213 20.864 19.280 1.00 46.91 182 MET A C 1
ATOM 1454 O O . MET A 1 182 ? -1.634 20.929 20.366 1.00 46.91 182 MET A O 1
ATOM 1458 N N . PRO A 1 183 ? -3.518 21.114 19.146 1.00 47.72 183 PRO A N 1
ATOM 1459 C CA . PRO A 1 183 ? -4.377 21.320 20.291 1.00 47.72 183 PRO A CA 1
ATOM 1460 C C . PRO A 1 183 ? -4.698 19.996 21.022 1.00 47.72 183 PRO A C 1
ATOM 1462 O O . PRO A 1 183 ? -4.479 18.910 20.485 1.00 47.72 183 PRO A O 1
ATOM 1465 N N . HIS A 1 184 ? -5.176 20.080 22.271 1.00 47.69 184 HIS A N 1
ATOM 1466 C CA . HIS A 1 184 ? -5.477 18.933 23.151 1.00 47.69 184 HIS A CA 1
ATOM 1467 C C . HIS A 1 184 ? -6.392 17.873 22.491 1.00 47.69 184 HIS A C 1
ATOM 1469 O O . HIS A 1 184 ? -7.126 18.192 21.563 1.00 47.69 184 HIS A O 1
ATOM 1475 N N . ASP A 1 185 ? -6.414 16.623 22.990 1.00 44.09 185 ASP A N 1
ATOM 1476 C CA . ASP A 1 185 ? -7.207 15.507 22.415 1.00 44.09 185 ASP A CA 1
ATOM 1477 C C . ASP A 1 185 ? -8.686 15.860 22.175 1.00 44.09 185 ASP A C 1
ATOM 1479 O O . ASP A 1 185 ? -9.292 15.431 21.193 1.00 44.09 185 ASP A O 1
ATOM 1483 N N . ARG A 1 186 ? -9.247 16.724 23.031 1.00 40.72 186 ARG 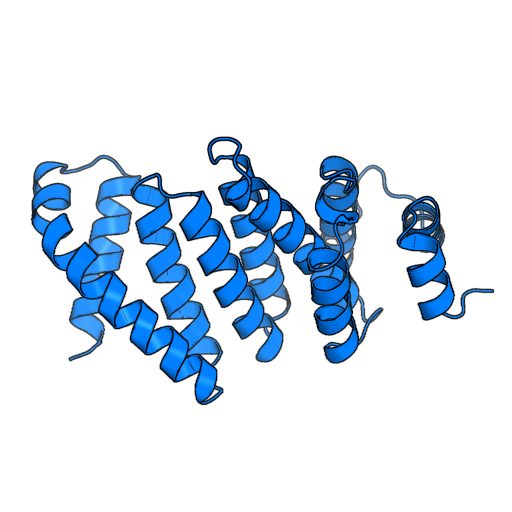A N 1
ATOM 1484 C CA . ARG A 1 186 ? -10.592 17.293 22.889 1.00 40.72 186 ARG A CA 1
ATOM 1485 C C . ARG A 1 186 ? -10.757 18.101 21.594 1.00 40.72 186 ARG A C 1
ATOM 1487 O O . ARG A 1 186 ? -11.744 17.927 20.893 1.00 40.72 186 ARG A O 1
ATOM 1494 N N . MET A 1 187 ? -9.749 18.879 21.212 1.00 45.94 187 MET A N 1
ATOM 1495 C CA . MET A 1 187 ? -9.726 19.643 19.966 1.00 45.94 187 MET A CA 1
ATOM 1496 C C . MET A 1 187 ? -9.441 18.784 18.727 1.00 45.94 187 MET A C 1
ATOM 1498 O O . MET A 1 187 ? -9.904 19.133 17.655 1.00 45.94 187 MET A O 1
ATOM 1502 N N . VAL A 1 188 ? -8.750 17.641 18.833 1.00 46.41 188 VAL A N 1
ATOM 1503 C CA . VAL A 1 188 ? -8.650 16.662 17.722 1.00 46.41 188 VAL A CA 1
ATOM 1504 C C . VAL A 1 188 ? -10.035 16.109 17.376 1.00 46.41 188 VAL A C 1
ATOM 1506 O O . VAL A 1 188 ? -10.385 15.963 16.205 1.00 46.41 188 VAL A O 1
ATOM 1509 N N . LEU A 1 189 ? -10.843 15.842 18.402 1.00 43.28 189 LEU A N 1
ATOM 1510 C CA . LEU A 1 189 ? -12.226 15.384 18.277 1.00 43.28 189 LEU A CA 1
ATOM 1511 C C . LEU A 1 189 ? -13.183 16.512 17.841 1.00 43.28 189 LEU A C 1
ATOM 1513 O O . LEU A 1 189 ? -14.114 16.252 17.081 1.00 43.28 189 LEU A O 1
ATOM 1517 N N . GLU A 1 190 ? -12.945 17.762 18.250 1.00 42.06 190 GLU A N 1
ATOM 1518 C CA . GLU A 1 190 ? -13.698 18.946 17.793 1.00 42.06 190 GLU A CA 1
ATOM 1519 C C . GLU A 1 190 ? -13.324 19.381 16.367 1.00 42.06 190 GLU A C 1
ATOM 1521 O O . GLU A 1 190 ? -14.206 19.729 15.587 1.00 42.06 190 GLU A O 1
ATOM 1526 N N . GLU A 1 191 ? -12.053 19.282 15.971 1.00 42.53 191 GLU A N 1
ATOM 1527 C CA . GLU A 1 191 ? -11.633 19.466 14.582 1.00 42.53 191 GLU A CA 1
ATOM 1528 C C . GLU A 1 191 ? -12.257 18.381 13.716 1.00 42.53 191 GLU A C 1
ATOM 1530 O O . GLU A 1 191 ? -12.830 18.701 12.682 1.00 42.53 191 GLU A O 1
ATOM 1535 N N . LEU A 1 192 ? -12.232 17.111 14.147 1.00 42.59 192 LEU A N 1
ATOM 1536 C CA . LEU A 1 192 ? -12.973 16.046 13.471 1.00 42.59 192 LEU A CA 1
ATOM 1537 C C . LEU A 1 192 ? -14.455 16.412 13.325 1.00 42.59 192 LEU A C 1
ATOM 1539 O O . LEU A 1 192 ? -14.990 16.168 12.245 1.00 42.59 192 LEU A O 1
ATOM 1543 N N . ALA A 1 193 ? -15.058 17.045 14.344 1.00 40.16 193 ALA A N 1
ATOM 1544 C CA . ALA A 1 193 ? -16.456 17.480 14.414 1.00 40.16 193 ALA A CA 1
ATOM 1545 C C . ALA A 1 193 ? -16.888 18.592 13.448 1.00 40.16 193 ALA A C 1
ATOM 1547 O O . ALA A 1 193 ? -18.031 18.580 13.009 1.00 40.16 193 ALA A O 1
ATOM 1548 N N . GLU A 1 194 ? -16.007 19.523 13.072 1.00 38.09 194 GLU A N 1
ATOM 1549 C CA . GLU A 1 194 ? -16.326 20.568 12.078 1.00 38.09 194 GLU A CA 1
ATOM 1550 C C . GLU A 1 194 ? -16.544 20.016 10.656 1.00 38.09 194 GLU A C 1
ATOM 1552 O O . GLU A 1 194 ? -17.002 20.716 9.747 1.00 38.09 194 GLU A O 1
ATOM 1557 N N . PHE A 1 195 ? -16.199 18.752 10.418 1.00 42.59 195 PHE A N 1
ATOM 1558 C CA . PHE A 1 195 ? -16.406 18.082 9.141 1.00 42.59 195 PHE A CA 1
ATOM 1559 C C . PHE A 1 195 ? -17.709 17.276 9.196 1.00 42.59 195 PHE A C 1
ATOM 1561 O O . PHE A 1 195 ? -18.047 16.726 10.226 1.00 42.59 195 PHE A O 1
ATOM 1568 N N . ARG A 1 196 ? -18.436 17.084 8.087 1.00 41.09 196 ARG A N 1
ATOM 1569 C CA . ARG A 1 196 ? -19.655 16.231 8.057 1.00 41.09 196 ARG A CA 1
ATOM 1570 C C . ARG A 1 196 ? -19.440 14.750 8.462 1.00 41.09 196 ARG A C 1
ATOM 1572 O O . ARG A 1 196 ? -20.403 14.005 8.551 1.00 41.09 196 ARG A O 1
ATOM 1579 N N . ILE A 1 197 ? -18.190 14.315 8.664 1.00 42.09 197 ILE A N 1
ATOM 1580 C CA . ILE A 1 197 ? -17.791 13.006 9.238 1.00 42.09 197 ILE A CA 1
ATOM 1581 C C . ILE A 1 197 ? -17.636 13.098 10.774 1.00 42.09 197 ILE A C 1
ATOM 1583 O O . ILE A 1 197 ? -17.554 12.104 11.481 1.00 42.09 197 ILE A O 1
ATOM 1587 N N . GLY A 1 198 ? -17.597 14.314 11.285 1.00 38.09 198 GLY A N 1
ATOM 1588 C CA . GLY A 1 198 ? -17.358 14.722 12.646 1.00 38.09 198 GLY A CA 1
ATOM 1589 C C . GLY A 1 198 ? -18.516 14.580 13.604 1.00 38.09 198 GLY A C 1
ATOM 1590 O O . GLY A 1 198 ? -18.296 14.137 14.721 1.00 38.09 198 GLY A O 1
ATOM 1591 N N . ASP A 1 199 ? -19.733 14.893 13.169 1.00 39.22 199 ASP A N 1
ATOM 1592 C CA . ASP A 1 199 ? -20.946 14.589 13.938 1.00 39.22 199 ASP A CA 1
ATOM 1593 C C . ASP A 1 199 ? -21.147 13.071 14.047 1.00 39.22 199 ASP A C 1
ATOM 1595 O O . ASP A 1 199 ? -21.496 12.544 15.103 1.00 39.22 199 ASP A O 1
ATOM 1599 N N . GLU A 1 200 ? -20.814 12.351 12.972 1.00 39.66 200 GLU A N 1
ATOM 1600 C CA . GLU A 1 200 ? -20.736 10.894 12.954 1.00 39.66 200 GLU A CA 1
ATOM 1601 C C . GLU A 1 200 ? -19.671 10.406 13.960 1.00 39.66 200 GLU A C 1
ATOM 1603 O O . GLU A 1 200 ? -20.003 9.634 14.853 1.00 39.66 200 GLU A O 1
ATOM 1608 N N . ILE A 1 201 ? -18.442 10.934 13.934 1.00 39.84 201 ILE A N 1
ATOM 1609 C CA . ILE A 1 201 ? -17.385 10.625 14.914 1.00 39.84 201 ILE A CA 1
ATOM 1610 C C . ILE A 1 201 ? -17.792 10.979 16.352 1.00 39.84 201 ILE A C 1
ATOM 1612 O O . ILE A 1 201 ? -17.700 10.117 17.217 1.00 39.84 201 ILE A O 1
ATOM 1616 N N . LYS A 1 202 ? -18.314 12.176 16.633 1.00 40.03 202 LYS A N 1
ATOM 1617 C CA . LYS A 1 202 ? -18.782 12.584 17.971 1.00 40.03 202 LYS A CA 1
ATOM 1618 C C . LYS A 1 202 ? -19.850 11.637 18.517 1.00 40.03 202 LYS A C 1
ATOM 1620 O O . LYS A 1 202 ? -19.754 11.220 19.670 1.00 40.03 202 LYS A O 1
ATOM 1625 N N . SER A 1 203 ? -20.807 11.228 17.678 1.00 39.56 203 SER A N 1
ATOM 1626 C CA . SER A 1 203 ? -21.826 10.239 18.054 1.00 39.56 203 SER A CA 1
ATOM 1627 C C . SER A 1 203 ? -21.234 8.862 18.391 1.00 39.56 203 SER A C 1
ATOM 1629 O O . SER A 1 203 ? -21.813 8.113 19.175 1.00 39.56 203 SER A O 1
ATOM 1631 N N . TRP A 1 204 ? -20.062 8.528 17.839 1.00 40.47 204 TRP A N 1
ATOM 1632 C CA . TRP A 1 204 ? -19.378 7.249 18.049 1.00 40.47 204 TRP A CA 1
ATOM 1633 C C . TRP A 1 204 ? -18.557 7.181 19.339 1.00 40.47 204 TRP A C 1
ATOM 1635 O O . TRP A 1 204 ? -18.206 6.081 19.752 1.00 40.47 204 TRP A O 1
ATOM 1645 N N . PHE A 1 205 ? -18.260 8.319 19.971 1.00 37.31 205 PHE A N 1
ATOM 1646 C CA . PHE A 1 205 ? -17.353 8.395 21.122 1.00 37.31 205 PHE A CA 1
ATOM 1647 C C . PHE A 1 205 ? -18.027 8.740 22.458 1.00 37.31 205 PHE A C 1
ATOM 1649 O O . PHE A 1 205 ? -17.325 8.829 23.459 1.00 37.31 205 PHE A O 1
ATOM 1656 N N . GLN A 1 206 ? -19.356 8.922 22.500 1.00 41.25 206 GLN A N 1
ATOM 1657 C CA . GLN A 1 206 ? -20.106 9.318 23.713 1.00 41.25 206 GLN A CA 1
ATOM 1658 C C . GLN A 1 206 ? -19.420 10.433 24.529 1.00 41.25 206 GLN A C 1
ATOM 1660 O O . GLN A 1 206 ? -19.414 10.420 25.760 1.00 41.25 206 GLN A O 1
ATOM 1665 N N . LEU A 1 207 ? -18.816 11.405 23.850 1.00 35.75 207 LEU A N 1
ATOM 1666 C CA . LEU A 1 207 ? -18.220 12.553 24.520 1.00 35.75 207 LEU A CA 1
ATOM 1667 C C . LEU A 1 207 ? -19.352 13.509 24.900 1.00 35.75 207 LEU A C 1
ATOM 1669 O O . LEU A 1 207 ? -20.025 14.038 24.015 1.00 35.75 207 LEU A O 1
ATOM 1673 N N . LYS A 1 208 ? -19.580 13.667 26.209 1.00 32.50 208 LYS A N 1
ATOM 1674 C CA . LYS A 1 208 ? -20.378 14.768 26.763 1.00 32.50 208 LYS A CA 1
ATOM 1675 C C . LYS A 1 208 ? -19.680 16.108 26.541 1.00 32.50 208 LYS A C 1
ATOM 1677 O O . LYS A 1 208 ? -18.432 16.162 26.664 1.00 32.50 208 LYS A O 1
#

Sequence (208 aa):
MGESKVRLLEEYIELRRKGRDEGKAVSLYVDVIKHVGELLSKAFYMKARGKYQESAFLFTLCSSILEVEGLHERAAILLLKAGDCLFAKGCVREAFECFLRGYKEAVSAKPSKLSRFAASLSLLLMLFTALKMHGLVSYKEALKKAREIAGRRLWRSIRRTKYYRLARDIMLRANGVQPPNMPHDRMVLEELAEFRIGDEIKSWFQLK

Nearest PDB structures (foldseek):
  4a1s-assembly1_B  TM=4.399E-01  e=3.444E-01  Drosophila melanogaster
  4wnd-assembly1_A  TM=4.395E-01  e=3.777E-01  Homo sapiens
  4wng-assembly1_A  TM=4.428E-01  e=6.564E-01  Homo sapiens
  7ep7-assembly1_A  TM=4.704E-01  e=7.891E-01  Mus musculus
  4i9e-assembly1_B  TM=4.292E-01  e=2.076E+00  Bacillus subtilis subsp. subtilis str. 168

Foldseek 3Di:
DPPVLLVLLVVLLVCLVVVPPVVVNVVSVVVNVVVLVVLQVVLVVCVVVLVLQSSLVSLQSSLSSCVSVLVLLVSLVSLQSSLVSCLSVVVLVSSLVSLVSSLVSLVPHDDDPSSLLSNLLSLLLLQLSLCVLVVNDDSVVSVVVSVVCSPPPVSVPPPSVVSNCLSVCSNCVSVVHHDPDDDDPVVSLVVLLVDPCNVVSCVVRVDD

Solvent-accessible surface area (backbone atoms only — not comparable to full-atom values): 10739 Å² total; per-residue (Å²): 132,68,66,67,60,53,49,56,46,52,50,43,44,50,29,56,73,68,73,46,60,61,70,60,38,58,68,45,44,66,61,44,57,62,46,46,58,55,42,52,53,49,20,53,54,29,43,77,69,68,39,20,66,64,16,18,52,40,27,44,54,49,17,49,51,28,43,75,69,69,38,19,45,58,14,12,49,26,18,44,55,15,14,54,23,25,46,72,70,66,42,44,66,64,12,31,53,25,13,51,50,10,24,51,31,10,65,73,26,74,93,47,76,61,15,50,48,35,26,48,48,18,44,44,49,24,32,39,36,29,38,36,71,64,70,74,45,58,74,70,56,39,56,51,49,45,50,54,49,61,70,39,88,54,65,82,70,64,60,60,72,58,52,51,48,52,26,50,46,49,42,36,46,69,71,76,38,82,58,97,84,68,71,58,75,68,47,56,53,48,58,44,34,79,37,94,64,7,58,57,50,48,70,72,64,75,70,129

Secondary structure (DSSP, 8-state):
--HHHHHHHHHHHHHHHHT--HHHHHHHHHHHHHHHHHHHHHHHHHHHTT-HHHHHHHHHHHHHHHHHTT-HHHHHHHHHHHHHHHHHHT-HHHHHHHHHHHHHHHHHSPS-HHHHHHHHHHHHHHHHHHHHHTTSS-HHHHHHHHHHHHHSGGGGS--HHHHHHHHHHHHHHHTTPPPTT---HHHHHHHHHTSTTHHHHHHHTT--